Protein AF-A0A971QYH1-F1 (afdb_monomer_lite)

Radius of gyration: 20.47 Å; chains: 1; bounding box: 47×55×57 Å

Foldseek 3Di:
DAAEEEPLCLVLQLLCVQLLHQYHYHDDDLDVVSLVVCVVVVHEYEYCDPVNVVDDGPHHYDHQPDPDSLSSNLCVCVVVVPDRDPVSGPQADSPPSAGWAWDALVRCCVQDDPVCSVPFGTWTADPPPRHIDTCDPLVVVSVVSVCVSVVVPDPDDPDDDDDDDDYDDDDDDDDDDDPDSPPPVDPPPPDDDDDD

pLDDT: mean 79.45, std 25.72, range [22.06, 97.94]

Secondary structure (DSSP, 8-state):
-EEEE-GGGHHHHHHHHHTT-EEEE--S-SSHHHHHHHHHTTPEEEE--HHHHTS--SS-EEE---SSHHHHHHHHHHHTT----GGGTT-B-TTT--BPEEE-HHHHGGGS-HHHHHH---EEE-TTT--EE---HHHHHHHHHHHHHHT-SSSS----------------------S-TTGGG-----------

Structure (mmCIF, N/CA/C/O backbone):
data_AF-A0A971QYH1-F1
#
_entry.id   AF-A0A971QYH1-F1
#
loop_
_atom_site.group_PDB
_atom_site.id
_atom_site.type_symbol
_atom_site.label_atom_id
_atom_site.label_alt_id
_atom_site.label_comp_id
_atom_site.label_asym_id
_atom_site.label_entity_id
_atom_site.label_seq_id
_atom_site.pdbx_PDB_ins_code
_atom_site.Cartn_x
_atom_site.Cartn_y
_atom_site.Cartn_z
_atom_site.occupancy
_atom_site.B_iso_or_equiv
_atom_site.auth_seq_id
_atom_site.auth_comp_id
_atom_site.auth_asym_id
_atom_site.auth_atom_id
_atom_site.pdbx_PDB_model_num
ATOM 1 N N . MET A 1 1 ? -0.971 9.927 -8.561 1.00 86.50 1 MET A N 1
ATOM 2 C CA . MET A 1 1 ? -0.213 9.049 -9.483 1.00 86.50 1 MET A CA 1
ATOM 3 C C . MET A 1 1 ? -0.609 7.598 -9.252 1.00 86.50 1 MET A C 1
ATOM 5 O O . MET A 1 1 ? -1.021 7.291 -8.136 1.00 86.50 1 MET A O 1
ATOM 9 N N . LYS A 1 2 ? -0.524 6.737 -10.277 1.00 95.56 2 LYS A N 1
ATOM 10 C CA . LYS A 1 2 ? -0.920 5.324 -10.195 1.00 95.56 2 LYS A CA 1
ATOM 11 C C . LYS A 1 2 ? 0.265 4.395 -10.447 1.00 95.56 2 LYS A C 1
ATOM 13 O O . LYS A 1 2 ? 1.092 4.663 -11.315 1.00 95.56 2 LYS A O 1
ATOM 18 N N . PHE A 1 3 ? 0.299 3.279 -9.733 1.00 97.94 3 PHE A N 1
ATOM 19 C CA . PHE A 1 3 ? 1.365 2.285 -9.793 1.00 97.94 3 PHE A CA 1
ATOM 20 C C . PHE A 1 3 ? 0.811 0.898 -10.113 1.00 97.94 3 PHE A C 1
ATOM 22 O O . PHE A 1 3 ? -0.321 0.570 -9.739 1.00 97.94 3 PHE A O 1
ATOM 29 N N . LEU A 1 4 ? 1.625 0.074 -10.767 1.00 97.81 4 LEU A N 1
ATOM 30 C CA . LEU A 1 4 ? 1.417 -1.364 -10.899 1.00 97.81 4 LEU A CA 1
ATOM 31 C C . LEU A 1 4 ? 2.686 -2.073 -10.421 1.00 97.81 4 LEU A C 1
ATOM 33 O O . LEU A 1 4 ? 3.705 -2.049 -11.100 1.00 97.81 4 LEU A O 1
ATOM 37 N N . ALA A 1 5 ? 2.637 -2.676 -9.236 1.00 97.62 5 ALA A N 1
ATOM 38 C CA . ALA A 1 5 ? 3.777 -3.374 -8.648 1.00 97.62 5 ALA A CA 1
ATOM 39 C C . ALA A 1 5 ? 3.717 -4.871 -8.952 1.00 97.62 5 ALA A C 1
ATOM 41 O O . ALA A 1 5 ? 2.663 -5.489 -8.786 1.00 97.62 5 ALA A O 1
ATOM 42 N N . ASP A 1 6 ? 4.837 -5.463 -9.360 1.00 95.75 6 ASP A N 1
ATOM 43 C CA . ASP A 1 6 ? 4.929 -6.911 -9.534 1.00 95.75 6 ASP A CA 1
ATOM 44 C C . ASP A 1 6 ? 5.071 -7.669 -8.199 1.00 95.75 6 ASP A C 1
ATOM 46 O O . ASP A 1 6 ? 5.162 -7.091 -7.109 1.00 95.75 6 ASP A O 1
ATOM 50 N N . ARG A 1 7 ? 5.132 -9.002 -8.287 1.00 94.62 7 ARG A N 1
ATOM 51 C CA . ARG A 1 7 ? 5.242 -9.895 -7.126 1.00 94.62 7 ARG A CA 1
ATOM 52 C C . ARG A 1 7 ? 6.472 -9.627 -6.243 1.00 94.62 7 ARG A C 1
ATOM 54 O O . ARG A 1 7 ? 6.418 -9.905 -5.046 1.00 94.62 7 ARG A O 1
ATOM 61 N N . SER A 1 8 ? 7.559 -9.084 -6.796 1.00 93.50 8 SER A N 1
ATOM 62 C CA . SER A 1 8 ? 8.782 -8.788 -6.035 1.00 93.50 8 SER A CA 1
ATOM 63 C C . SER A 1 8 ? 8.610 -7.614 -5.061 1.00 93.50 8 SER A C 1
ATOM 65 O O . SER A 1 8 ? 9.384 -7.473 -4.116 1.00 93.50 8 SER A O 1
ATOM 67 N N . LEU A 1 9 ? 7.554 -6.812 -5.239 1.00 96.19 9 LEU A N 1
ATOM 68 C CA . LEU A 1 9 ? 7.308 -5.566 -4.514 1.00 96.19 9 LEU A CA 1
ATOM 69 C C . LEU A 1 9 ? 6.010 -5.587 -3.690 1.00 96.19 9 LEU A C 1
ATOM 71 O O . LEU A 1 9 ? 5.444 -4.543 -3.376 1.00 96.19 9 LEU A O 1
ATOM 75 N N . GLY A 1 10 ? 5.540 -6.764 -3.264 1.00 94.56 10 GLY A N 1
ATOM 76 C CA . GLY A 1 10 ? 4.277 -6.886 -2.516 1.00 94.56 10 GLY A CA 1
ATOM 77 C C . GLY A 1 10 ? 4.246 -6.168 -1.156 1.00 94.56 10 GLY A C 1
ATOM 78 O O . GLY A 1 10 ? 3.180 -5.770 -0.681 1.00 94.56 10 GLY A O 1
ATOM 79 N N . ARG A 1 11 ? 5.402 -5.970 -0.506 1.00 95.50 11 ARG A N 1
ATOM 80 C CA . ARG A 1 11 ? 5.482 -5.129 0.705 1.00 95.50 11 ARG A CA 1
ATOM 81 C C . ARG A 1 11 ? 5.388 -3.650 0.342 1.00 95.50 11 ARG A C 1
ATOM 83 O O . ARG A 1 11 ? 4.602 -2.936 0.960 1.00 95.50 11 ARG A O 1
ATOM 90 N N . LEU A 1 12 ? 6.134 -3.217 -0.672 1.00 97.19 12 LEU A N 1
ATOM 91 C CA . LEU A 1 12 ? 6.100 -1.847 -1.176 1.00 97.19 12 LEU A CA 1
ATOM 92 C C . LEU A 1 12 ? 4.690 -1.450 -1.625 1.00 97.19 12 LEU A C 1
ATOM 94 O O . LEU A 1 12 ? 4.219 -0.380 -1.255 1.00 97.19 12 LEU A O 1
ATOM 98 N N . SER A 1 13 ? 3.970 -2.330 -2.328 1.00 97.12 13 SER A N 1
ATOM 99 C CA . SER A 1 13 ? 2.614 -2.035 -2.796 1.00 97.12 13 SER A CA 1
ATOM 100 C C . SER A 1 13 ? 1.659 -1.699 -1.651 1.00 97.12 13 SER A C 1
ATOM 102 O O . SER A 1 13 ? 0.818 -0.815 -1.783 1.00 97.12 13 SER A O 1
ATOM 104 N N . ARG A 1 14 ? 1.795 -2.371 -0.499 1.00 96.50 14 ARG A N 1
ATOM 105 C CA . ARG A 1 14 ? 1.009 -2.045 0.699 1.00 96.50 14 ARG A CA 1
ATOM 106 C C . ARG A 1 14 ? 1.397 -0.693 1.285 1.00 96.50 14 ARG A C 1
ATOM 108 O O . ARG A 1 14 ? 0.509 0.055 1.672 1.00 96.50 14 ARG A O 1
ATOM 115 N N . TRP A 1 15 ? 2.683 -0.360 1.328 1.00 97.31 15 TRP A N 1
ATOM 116 C CA . TRP A 1 15 ? 3.134 0.936 1.835 1.00 97.31 15 TRP A CA 1
ATOM 117 C C . TRP A 1 15 ? 2.721 2.107 0.949 1.00 97.31 15 TRP A C 1
ATOM 119 O O . TRP A 1 15 ? 2.277 3.126 1.466 1.00 97.31 15 TRP A O 1
ATOM 129 N N . LEU A 1 16 ? 2.764 1.947 -0.373 1.00 97.19 16 LEU A N 1
ATOM 130 C CA . LEU A 1 16 ? 2.247 2.962 -1.290 1.00 97.19 16 LEU A CA 1
ATOM 131 C C . LEU A 1 16 ? 0.733 3.173 -1.096 1.00 97.19 16 LEU A C 1
ATOM 133 O O . LEU A 1 16 ? 0.274 4.311 -1.085 1.00 97.19 16 LEU A O 1
ATOM 137 N N . ARG A 1 17 ? -0.040 2.111 -0.817 1.00 97.44 17 ARG A N 1
ATOM 138 C CA . ARG A 1 17 ? -1.464 2.234 -0.433 1.00 97.44 17 ARG A CA 1
ATOM 139 C C . ARG A 1 17 ? -1.654 2.924 0.920 1.00 97.44 17 ARG A C 1
ATOM 141 O O . ARG A 1 17 ? -2.589 3.704 1.070 1.00 97.44 17 ARG A O 1
ATOM 148 N N . ILE A 1 18 ? -0.775 2.673 1.897 1.00 96.31 18 ILE A N 1
ATOM 149 C CA . ILE A 1 18 ? -0.775 3.400 3.180 1.00 96.31 18 ILE A CA 1
ATOM 150 C C . ILE A 1 18 ? -0.583 4.901 2.938 1.00 96.31 18 ILE A C 1
ATOM 152 O O . ILE A 1 18 ? -1.280 5.692 3.562 1.00 96.31 18 ILE A O 1
ATOM 156 N N . LEU A 1 19 ? 0.297 5.279 2.008 1.00 95.81 19 LEU A N 1
ATOM 157 C CA . LEU A 1 19 ? 0.527 6.665 1.587 1.00 95.81 19 LEU A CA 1
ATOM 158 C C . LEU A 1 19 ? -0.629 7.270 0.765 1.00 95.81 19 LEU A C 1
ATOM 160 O O . LEU A 1 19 ? -0.525 8.413 0.333 1.00 95.81 19 LEU A O 1
ATOM 164 N N . GLY A 1 20 ? -1.704 6.518 0.507 1.00 95.31 20 GLY A N 1
ATOM 165 C CA . GLY A 1 20 ? -2.833 6.981 -0.302 1.00 95.31 20 GLY A CA 1
ATOM 166 C C . GLY A 1 20 ? -2.590 6.925 -1.813 1.00 95.31 20 GLY A C 1
ATOM 167 O O . GLY A 1 20 ? -3.346 7.516 -2.579 1.00 95.31 20 GLY A O 1
ATOM 168 N N . CYS A 1 21 ? -1.559 6.214 -2.278 1.00 96.00 21 CYS A N 1
ATOM 169 C CA . CYS A 1 21 ? -1.304 6.044 -3.707 1.00 96.00 21 CYS A CA 1
ATOM 170 C C . CYS A 1 21 ? -2.081 4.852 -4.282 1.00 96.00 21 CYS A C 1
ATOM 172 O O . CYS A 1 21 ? -1.975 3.731 -3.775 1.00 96.00 21 CYS A O 1
ATOM 174 N N . ASP A 1 22 ? -2.771 5.062 -5.407 1.00 96.75 22 ASP A N 1
ATOM 175 C CA . ASP A 1 22 ? -3.390 3.991 -6.198 1.00 96.75 22 ASP A CA 1
ATOM 176 C C . ASP A 1 22 ? -2.296 3.039 -6.708 1.00 96.75 22 ASP A C 1
ATOM 178 O O . ASP A 1 22 ? -1.565 3.343 -7.649 1.00 96.75 22 ASP A O 1
ATOM 182 N N . THR A 1 23 ? -2.174 1.876 -6.073 1.00 97.88 23 THR A N 1
ATOM 183 C CA . THR A 1 23 ? -1.123 0.895 -6.346 1.00 97.88 23 THR A CA 1
ATOM 184 C C . THR A 1 23 ? -1.722 -0.482 -6.558 1.00 97.88 23 THR A C 1
ATOM 186 O O . THR A 1 23 ? -1.971 -1.233 -5.609 1.00 97.88 23 THR A O 1
ATOM 189 N N . ALA A 1 24 ? -1.929 -0.855 -7.814 1.00 97.38 24 ALA A N 1
ATOM 190 C CA . ALA A 1 24 ? -2.331 -2.203 -8.179 1.00 97.38 24 ALA A CA 1
ATOM 191 C C . ALA A 1 24 ? -1.172 -3.192 -7.943 1.00 97.38 24 ALA A C 1
ATOM 193 O O . ALA A 1 24 ? 0.002 -2.831 -8.022 1.00 97.38 24 ALA A O 1
ATOM 194 N N . TYR A 1 25 ? -1.507 -4.441 -7.613 1.00 96.94 25 TYR A N 1
ATOM 195 C CA . TYR A 1 25 ? -0.527 -5.497 -7.349 1.00 96.94 25 TYR A CA 1
ATOM 196 C C . TYR A 1 25 ? -0.723 -6.646 -8.336 1.00 96.94 25 TYR A C 1
ATOM 198 O O . TYR A 1 25 ? -1.744 -7.337 -8.303 1.00 96.94 25 TYR A O 1
ATOM 206 N N . TRP A 1 26 ? 0.257 -6.838 -9.212 1.00 95.62 26 TRP A N 1
ATOM 207 C CA . TRP A 1 26 ? 0.240 -7.840 -10.263 1.00 95.62 26 TRP A CA 1
ATOM 208 C C . TRP A 1 26 ? 0.713 -9.187 -9.722 1.00 95.62 26 TRP A C 1
ATOM 210 O O . TRP A 1 26 ? 1.886 -9.392 -9.406 1.00 95.62 26 TRP A O 1
ATOM 220 N N . ARG A 1 27 ? -0.231 -10.124 -9.594 1.00 92.38 27 ARG A N 1
ATOM 221 C CA . ARG A 1 27 ? 0.049 -11.454 -9.035 1.00 92.38 27 ARG A CA 1
ATOM 222 C C . ARG A 1 27 ? 0.695 -12.398 -10.040 1.00 92.38 27 ARG A C 1
ATOM 224 O O . ARG A 1 27 ? 1.365 -13.329 -9.599 1.00 92.38 27 ARG A O 1
ATOM 231 N N . ALA A 1 28 ? 0.489 -12.196 -11.340 1.00 90.88 28 ALA A N 1
ATOM 232 C CA . ALA A 1 28 ? 1.074 -13.028 -12.388 1.00 90.88 28 ALA A CA 1
ATOM 233 C C . ALA A 1 28 ? 2.563 -12.693 -12.615 1.00 90.88 28 ALA A C 1
ATOM 235 O O . ALA A 1 28 ? 3.171 -11.935 -11.854 1.00 90.88 28 ALA A O 1
ATOM 236 N N . GLY A 1 29 ? 3.183 -13.312 -13.620 1.00 86.62 29 GLY A N 1
ATOM 237 C CA . GLY A 1 29 ? 4.572 -13.031 -13.975 1.00 86.62 29 GLY A CA 1
ATOM 238 C C . GLY A 1 29 ? 4.763 -11.578 -14.419 1.00 86.62 29 GLY A C 1
ATOM 239 O O . GLY A 1 29 ? 3.894 -11.004 -15.070 1.00 86.62 29 GLY A O 1
ATOM 240 N N . ALA A 1 30 ? 5.905 -10.985 -14.065 1.00 87.56 30 ALA A N 1
ATOM 241 C CA . ALA A 1 30 ? 6.333 -9.692 -14.597 1.00 87.56 30 ALA A CA 1
ATOM 242 C C . ALA A 1 30 ? 6.873 -9.889 -16.022 1.00 87.56 30 ALA A C 1
ATOM 244 O O . ALA A 1 30 ? 8.074 -10.046 -16.246 1.00 87.56 30 ALA A O 1
ATOM 245 N N . ASP A 1 31 ? 5.959 -9.994 -16.975 1.00 89.38 31 ASP A N 1
ATOM 246 C CA . ASP A 1 31 ? 6.216 -10.253 -18.388 1.00 89.38 31 ASP A CA 1
ATOM 247 C C . ASP A 1 31 ? 5.722 -9.082 -19.260 1.00 89.38 31 ASP A C 1
ATOM 249 O O . ASP A 1 31 ? 5.512 -7.965 -18.782 1.00 89.38 31 ASP A O 1
ATOM 253 N N . ARG A 1 32 ? 5.537 -9.310 -20.566 1.00 90.75 32 ARG 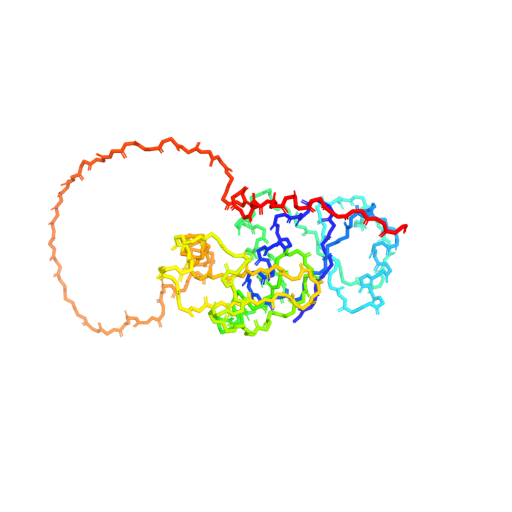A N 1
ATOM 254 C CA . ARG A 1 32 ? 4.967 -8.287 -21.455 1.00 90.75 32 ARG A CA 1
ATOM 255 C C . ARG A 1 32 ? 3.512 -7.947 -21.110 1.00 90.75 32 ARG A C 1
ATOM 257 O O . ARG A 1 32 ? 3.085 -6.839 -21.411 1.00 90.75 32 ARG A O 1
ATOM 264 N N . ALA A 1 33 ? 2.744 -8.861 -20.513 1.00 92.94 33 ALA A N 1
ATOM 265 C CA . ALA A 1 33 ? 1.368 -8.581 -20.112 1.00 92.94 33 ALA A CA 1
ATOM 266 C C . ALA A 1 33 ? 1.324 -7.616 -18.922 1.00 92.94 33 ALA A C 1
ATOM 268 O O . ALA A 1 33 ? 0.511 -6.697 -18.938 1.00 92.94 33 ALA A O 1
ATOM 269 N N . PHE A 1 34 ? 2.241 -7.760 -17.960 1.00 95.25 34 PHE A N 1
ATOM 270 C CA . PHE A 1 34 ? 2.428 -6.790 -16.874 1.00 95.25 34 PHE A CA 1
ATOM 271 C C . PHE A 1 34 ? 2.703 -5.375 -17.405 1.00 95.25 34 PHE A C 1
ATOM 273 O O . PHE A 1 34 ? 2.019 -4.428 -17.022 1.00 95.25 34 PHE A O 1
ATOM 280 N N . LEU A 1 35 ? 3.661 -5.243 -18.327 1.00 95.00 35 LEU A N 1
ATOM 281 C CA . LEU A 1 35 ? 4.022 -3.958 -18.931 1.00 95.00 35 LEU A CA 1
ATOM 282 C C . LEU A 1 35 ? 2.849 -3.345 -19.712 1.00 95.00 35 LEU A C 1
ATOM 284 O O . LEU A 1 35 ? 2.439 -2.221 -19.439 1.00 95.00 35 LEU A O 1
ATOM 288 N N . ARG A 1 36 ? 2.209 -4.119 -20.600 1.00 93.81 36 ARG A N 1
ATOM 289 C CA . ARG A 1 36 ? 1.019 -3.659 -21.339 1.00 93.81 36 ARG A CA 1
ATOM 290 C C . ARG A 1 36 ? -0.132 -3.247 -20.424 1.00 93.81 36 ARG A C 1
ATOM 292 O O . ARG A 1 36 ? -0.841 -2.296 -20.733 1.00 93.81 36 ARG A O 1
ATOM 299 N N . ALA A 1 37 ? -0.345 -3.960 -19.319 1.00 94.94 37 ALA A N 1
ATOM 300 C CA . ALA A 1 37 ? -1.371 -3.593 -18.349 1.00 94.94 37 ALA A CA 1
ATOM 301 C C . ALA A 1 37 ? -1.053 -2.244 -17.690 1.00 94.94 37 ALA A C 1
ATOM 303 O O . ALA A 1 37 ? -1.949 -1.412 -17.566 1.00 94.94 37 ALA A O 1
ATOM 304 N N . ALA A 1 38 ? 0.213 -2.011 -17.322 1.00 95.69 38 ALA A N 1
ATOM 305 C CA . ALA A 1 38 ? 0.648 -0.738 -16.761 1.00 95.69 38 ALA A CA 1
ATOM 306 C C . ALA A 1 38 ? 0.416 0.417 -17.743 1.00 95.69 38 ALA A C 1
ATOM 308 O O . ALA A 1 38 ? -0.231 1.396 -17.383 1.00 95.69 38 ALA A O 1
ATOM 309 N N . GLU A 1 39 ? 0.854 0.268 -18.992 1.00 95.19 39 GLU A N 1
ATOM 310 C CA . GLU A 1 39 ? 0.653 1.265 -20.048 1.00 95.19 39 GLU A CA 1
ATOM 311 C C . GLU A 1 39 ? -0.828 1.563 -20.291 1.00 95.19 39 GLU A C 1
ATOM 313 O O . GLU A 1 39 ? -1.249 2.714 -20.197 1.00 95.19 39 GLU A O 1
ATOM 318 N N . ARG A 1 40 ? -1.637 0.525 -20.538 1.00 95.31 40 ARG A N 1
ATOM 319 C CA . ARG A 1 40 ? -3.072 0.667 -20.828 1.00 95.31 40 ARG A CA 1
ATOM 320 C C . ARG A 1 40 ? -3.825 1.388 -19.710 1.00 95.31 40 ARG A C 1
ATOM 322 O O . ARG A 1 40 ? -4.805 2.076 -19.969 1.00 95.31 40 ARG A O 1
ATOM 329 N N . GLU A 1 41 ? -3.396 1.209 -18.464 1.00 95.19 41 GLU A N 1
ATOM 330 C CA . GLU A 1 41 ? -4.023 1.824 -17.290 1.00 95.19 41 GLU A CA 1
ATOM 331 C C . GLU A 1 41 ? -3.363 3.149 -16.869 1.00 95.19 41 GLU A C 1
ATOM 333 O O . GLU A 1 41 ? -3.769 3.739 -15.861 1.00 95.19 41 GLU A O 1
ATOM 338 N N . GLY A 1 42 ? -2.349 3.619 -17.607 1.00 95.38 42 GLY A N 1
ATOM 339 C CA . GLY A 1 42 ? -1.594 4.831 -17.283 1.00 95.38 42 GLY A CA 1
ATOM 340 C C . GLY A 1 42 ? -0.864 4.738 -15.939 1.00 95.38 42 GLY A C 1
ATOM 341 O O . GLY A 1 42 ? -0.833 5.702 -15.170 1.00 95.38 42 GLY A O 1
ATOM 342 N N . ARG A 1 43 ? -0.343 3.554 -15.603 1.00 97.31 43 ARG A N 1
ATOM 343 C CA . ARG A 1 43 ? 0.358 3.254 -14.349 1.00 97.31 43 ARG A CA 1
ATOM 344 C C . ARG A 1 43 ? 1.863 3.183 -14.581 1.00 97.31 43 ARG A C 1
ATOM 346 O O . ARG A 1 43 ? 2.317 2.654 -15.589 1.00 97.31 43 ARG A O 1
ATOM 353 N N . VAL A 1 44 ? 2.638 3.613 -13.589 1.00 97.19 44 VAL A N 1
ATOM 354 C CA . VAL A 1 44 ? 4.077 3.328 -13.548 1.00 97.19 44 VAL A CA 1
ATOM 355 C C . VAL A 1 44 ? 4.280 1.878 -13.108 1.00 97.19 44 VAL A C 1
ATOM 357 O O . VAL A 1 44 ? 3.819 1.479 -12.032 1.00 97.19 44 VAL A O 1
ATOM 360 N N . ALA A 1 45 ? 4.957 1.084 -13.935 1.00 97.25 45 ALA A N 1
ATOM 361 C CA . ALA A 1 45 ? 5.298 -0.298 -13.627 1.00 97.25 45 ALA A CA 1
ATOM 362 C C . ALA A 1 45 ? 6.477 -0.340 -12.645 1.00 97.25 45 ALA A 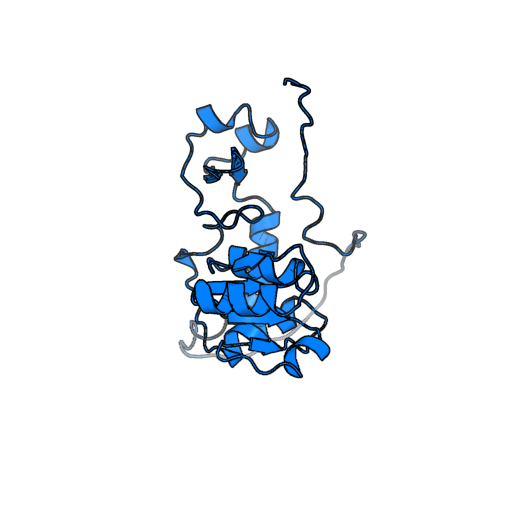C 1
ATOM 364 O O . ALA A 1 45 ? 7.559 0.147 -12.957 1.00 97.25 45 ALA A O 1
ATOM 365 N N . LEU A 1 46 ? 6.282 -0.932 -11.467 1.00 97.69 46 LEU A N 1
ATOM 366 C CA . LEU A 1 46 ? 7.329 -1.106 -10.459 1.00 97.69 46 LEU A CA 1
ATOM 367 C C . LEU A 1 46 ? 7.794 -2.562 -10.446 1.00 97.69 46 LEU A C 1
ATOM 369 O O . LEU A 1 46 ? 6.979 -3.478 -10.288 1.00 97.69 46 LEU A O 1
ATOM 373 N N . THR A 1 47 ? 9.101 -2.787 -10.560 1.00 95.94 47 THR A N 1
ATOM 374 C CA . THR A 1 47 ? 9.683 -4.135 -10.509 1.00 95.94 47 THR A CA 1
ATOM 375 C C . THR A 1 47 ? 11.116 -4.118 -9.985 1.00 95.94 47 THR A C 1
ATOM 377 O O . THR A 1 47 ? 11.831 -3.135 -10.144 1.00 95.94 47 THR A O 1
ATOM 380 N N . ARG A 1 48 ? 11.562 -5.226 -9.386 1.00 94.62 48 ARG A N 1
ATOM 381 C CA . ARG A 1 48 ? 12.982 -5.479 -9.069 1.00 94.62 48 ARG A CA 1
ATOM 382 C C . ARG A 1 48 ? 13.639 -6.467 -10.023 1.00 94.62 48 ARG A C 1
ATOM 384 O O . ARG A 1 48 ? 14.731 -6.973 -9.772 1.00 94.62 48 ARG A O 1
ATOM 391 N N . ARG A 1 49 ? 12.959 -6.808 -11.113 1.00 92.62 49 ARG A N 1
ATOM 392 C CA . ARG A 1 49 ? 13.413 -7.816 -12.062 1.00 92.62 49 ARG A CA 1
ATOM 393 C C . ARG A 1 49 ? 14.127 -7.173 -13.241 1.00 92.62 49 ARG A C 1
ATOM 395 O O . ARG A 1 49 ? 13.508 -6.506 -14.066 1.00 92.62 49 ARG A O 1
ATOM 402 N N . LYS A 1 50 ? 15.431 -7.431 -13.356 1.00 89.62 50 LYS A N 1
ATOM 403 C CA . LYS A 1 50 ? 16.263 -6.905 -14.451 1.00 89.62 50 LYS A CA 1
ATOM 404 C C . LYS A 1 50 ? 15.799 -7.387 -15.828 1.00 89.62 50 LYS A C 1
ATOM 406 O O . LYS A 1 50 ? 15.885 -6.636 -16.792 1.00 89.62 50 LYS A O 1
ATOM 411 N N . ASP A 1 51 ? 15.242 -8.597 -15.923 1.00 89.44 51 ASP A N 1
ATOM 412 C CA . ASP A 1 51 ? 14.739 -9.141 -17.191 1.00 89.44 51 ASP A CA 1
ATOM 413 C C . ASP A 1 51 ? 13.531 -8.370 -17.749 1.00 89.44 51 ASP A C 1
ATOM 415 O O . ASP A 1 51 ? 13.245 -8.456 -18.941 1.00 89.44 51 ASP A O 1
ATOM 419 N N . VAL A 1 52 ? 12.830 -7.600 -16.909 1.00 87.69 52 VAL A N 1
ATOM 420 C CA . VAL A 1 52 ? 11.742 -6.716 -17.346 1.00 87.69 52 VAL A CA 1
ATOM 421 C C . VAL A 1 52 ? 12.292 -5.476 -18.051 1.00 87.69 52 VAL A C 1
ATOM 423 O O . VAL A 1 52 ? 11.705 -5.053 -19.041 1.00 87.69 52 VAL A O 1
ATOM 426 N N . LEU A 1 53 ? 13.431 -4.941 -17.598 1.00 84.94 53 LEU A N 1
ATOM 427 C CA . LEU A 1 53 ? 14.055 -3.738 -18.169 1.00 84.94 53 LEU A CA 1
ATOM 428 C C . LEU A 1 53 ? 14.639 -3.966 -19.560 1.00 84.94 53 LEU A C 1
ATOM 430 O O . LEU A 1 53 ? 14.678 -3.052 -20.372 1.00 84.94 53 LEU A O 1
ATOM 434 N N . ALA A 1 54 ? 15.072 -5.194 -19.849 1.00 84.12 54 ALA A N 1
ATOM 435 C CA . ALA A 1 54 ? 15.601 -5.555 -21.161 1.00 84.12 54 ALA A CA 1
ATOM 436 C C . ALA A 1 54 ? 14.523 -5.568 -22.265 1.00 84.12 54 ALA A C 1
ATOM 438 O O . ALA A 1 54 ? 14.835 -5.755 -23.441 1.00 84.12 54 ALA A O 1
ATOM 439 N N . ARG A 1 55 ? 13.240 -5.418 -21.911 1.00 85.56 55 ARG A N 1
ATOM 440 C CA . ARG A 1 55 ? 12.125 -5.456 -22.860 1.00 85.56 55 ARG A CA 1
ATOM 441 C C . ARG A 1 55 ? 11.783 -4.039 -23.302 1.00 85.56 55 ARG A C 1
ATOM 443 O O . ARG A 1 55 ? 11.460 -3.196 -22.474 1.00 85.56 55 ARG A O 1
ATOM 450 N N . GLN A 1 56 ? 11.773 -3.806 -24.612 1.00 79.56 56 GLN A N 1
ATOM 451 C CA . GLN A 1 56 ? 11.258 -2.557 -25.166 1.00 79.56 56 GLN A CA 1
ATOM 452 C C . GLN A 1 56 ? 9.774 -2.399 -24.823 1.00 79.56 56 GLN A C 1
ATOM 454 O O . GLN A 1 56 ? 8.971 -3.309 -25.058 1.00 79.56 56 GLN A O 1
ATOM 459 N N . HIS A 1 57 ? 9.423 -1.248 -24.259 1.00 83.88 57 HIS A N 1
ATOM 460 C CA . HIS A 1 57 ? 8.060 -0.914 -23.883 1.00 83.88 57 HIS A CA 1
ATOM 461 C C . HIS A 1 57 ? 7.878 0.612 -23.853 1.00 83.88 57 HIS A C 1
ATOM 463 O O . HIS A 1 57 ? 8.743 1.296 -23.313 1.00 83.88 57 HIS A O 1
ATOM 469 N N . PRO A 1 58 ? 6.781 1.149 -24.413 1.00 82.12 58 PRO A N 1
ATOM 470 C CA . PRO A 1 58 ? 6.492 2.590 -24.399 1.00 82.12 58 PRO A CA 1
ATOM 471 C C . PRO A 1 58 ? 6.070 3.154 -23.029 1.00 82.12 58 PRO A C 1
ATOM 473 O O . PRO A 1 58 ? 6.113 4.367 -22.836 1.00 82.12 58 PRO A O 1
ATOM 476 N N . GLY A 1 59 ? 5.643 2.313 -22.080 1.00 88.88 59 GLY A N 1
ATOM 477 C CA . GLY A 1 59 ? 5.218 2.754 -20.749 1.00 88.88 59 GLY A CA 1
ATOM 478 C C . GLY A 1 59 ? 6.373 3.088 -19.797 1.00 88.88 59 GLY A C 1
ATOM 479 O O . GLY A 1 59 ? 7.526 2.716 -20.013 1.00 88.88 59 GLY A O 1
ATOM 480 N N . VAL A 1 60 ? 6.049 3.755 -18.686 1.00 92.94 60 VAL A N 1
ATOM 481 C CA . VAL A 1 60 ? 7.033 4.105 -17.650 1.00 92.94 60 VAL A CA 1
ATOM 482 C C . VAL A 1 60 ? 7.289 2.902 -16.747 1.00 92.94 60 VAL A C 1
ATOM 484 O O . VAL A 1 60 ? 6.382 2.420 -16.062 1.00 92.94 60 VAL A O 1
ATOM 487 N N . VAL A 1 61 ? 8.540 2.453 -16.704 1.00 95.19 61 VAL A N 1
ATOM 488 C CA . VAL A 1 61 ? 8.999 1.377 -15.821 1.00 95.19 61 VAL A CA 1
ATOM 489 C C . VAL A 1 61 ? 10.030 1.938 -14.854 1.00 95.19 61 VAL A C 1
ATOM 491 O O . VAL A 1 61 ? 11.015 2.537 -15.275 1.00 95.19 61 VAL A O 1
ATOM 494 N N . LEU A 1 62 ? 9.819 1.717 -13.560 1.00 95.88 62 LEU A N 1
ATOM 495 C CA . LEU A 1 62 ? 10.803 1.997 -12.525 1.00 95.88 62 LEU A CA 1
ATOM 496 C C . LEU A 1 62 ? 11.344 0.678 -11.973 1.00 95.88 62 LEU A C 1
ATOM 498 O O . LEU A 1 62 ? 10.613 -0.119 -11.372 1.00 95.88 62 LEU A O 1
ATOM 502 N N . PHE A 1 63 ? 12.644 0.476 -12.173 1.00 96.38 63 PHE A N 1
ATOM 503 C CA . PHE A 1 63 ? 13.395 -0.528 -11.438 1.00 96.38 63 PHE A CA 1
ATOM 504 C C . PHE A 1 63 ? 13.605 -0.048 -10.008 1.00 96.38 63 PHE A C 1
ATOM 506 O O . PHE A 1 63 ? 14.052 1.076 -9.813 1.00 96.38 63 PHE A O 1
ATOM 513 N N . VAL A 1 64 ? 13.284 -0.892 -9.033 1.00 96.94 64 VAL A N 1
ATOM 514 C CA . VAL A 1 64 ? 13.538 -0.601 -7.622 1.00 96.94 64 VAL A CA 1
ATOM 515 C C . VAL A 1 64 ? 14.766 -1.390 -7.174 1.00 96.94 64 VAL A C 1
ATOM 517 O O . VAL A 1 64 ? 14.723 -2.618 -7.049 1.00 96.94 64 VAL A O 1
ATOM 520 N N . GLU A 1 65 ? 15.872 -0.697 -6.942 1.00 95.31 65 GLU A N 1
ATOM 521 C CA . GLU A 1 65 ? 17.155 -1.314 -6.605 1.00 95.31 65 GLU A CA 1
ATOM 522 C C . GLU A 1 65 ? 17.125 -1.912 -5.193 1.00 95.31 65 GLU A C 1
ATOM 524 O O . GLU A 1 65 ? 17.509 -3.068 -4.976 1.00 95.31 65 GLU A O 1
ATOM 529 N N . SER A 1 66 ? 16.583 -1.152 -4.242 1.00 95.25 66 SER A N 1
ATOM 530 C CA . SER A 1 66 ? 16.657 -1.447 -2.811 1.00 95.25 66 SER A CA 1
ATOM 531 C C . SER A 1 66 ? 15.948 -2.750 -2.404 1.00 95.25 66 SER A C 1
ATOM 533 O O . SER A 1 66 ? 14.840 -3.047 -2.854 1.00 95.25 66 SER A O 1
ATOM 535 N N . ASP A 1 67 ? 16.524 -3.513 -1.467 1.00 92.88 67 ASP A N 1
ATOM 536 C CA . ASP A 1 67 ? 15.878 -4.685 -0.836 1.00 92.88 67 ASP A CA 1
ATOM 537 C C . ASP A 1 67 ? 14.986 -4.317 0.358 1.00 92.88 67 ASP A C 1
ATOM 539 O O . ASP A 1 67 ? 13.996 -4.992 0.662 1.00 92.88 67 ASP A O 1
ATOM 543 N N . ARG A 1 68 ? 15.340 -3.244 1.069 1.00 94.12 68 ARG A N 1
ATOM 544 C CA . ARG A 1 68 ? 14.640 -2.803 2.277 1.00 94.12 68 ARG A CA 1
ATOM 545 C C . ARG A 1 68 ? 13.442 -1.949 1.899 1.00 94.12 68 ARG A C 1
ATOM 547 O O . ARG A 1 68 ? 13.582 -0.946 1.215 1.00 94.12 68 ARG A O 1
ATOM 554 N N . VAL A 1 69 ? 12.263 -2.301 2.407 1.00 94.19 69 VAL A N 1
ATOM 555 C CA . VAL A 1 69 ? 11.014 -1.618 2.029 1.00 94.19 69 VAL A CA 1
ATOM 556 C C . VAL A 1 69 ? 11.008 -0.117 2.344 1.00 94.19 69 VAL A C 1
ATOM 558 O O . VAL A 1 69 ? 10.419 0.646 1.593 1.00 94.19 69 VAL A O 1
ATOM 561 N N . GLU A 1 70 ? 11.672 0.316 3.419 1.00 94.00 70 GLU A N 1
ATOM 562 C CA . GLU A 1 70 ? 11.788 1.742 3.764 1.00 94.00 70 GLU A CA 1
ATOM 563 C C . GLU A 1 70 ? 12.560 2.509 2.678 1.00 94.00 70 GLU A C 1
ATOM 565 O O . GLU A 1 70 ? 12.102 3.554 2.214 1.00 94.00 70 GLU A O 1
ATOM 570 N N . ASP A 1 71 ? 13.662 1.925 2.202 1.00 95.56 71 ASP A N 1
ATOM 571 C CA . ASP A 1 71 ? 14.492 2.485 1.136 1.00 95.56 71 ASP A CA 1
ATOM 572 C C . ASP A 1 71 ? 13.768 2.427 -0.217 1.00 95.56 71 ASP A C 1
ATOM 574 O O . ASP A 1 71 ? 13.778 3.409 -0.950 1.00 95.56 71 ASP A O 1
ATOM 578 N N . GLN A 1 72 ? 13.025 1.348 -0.498 1.00 96.62 72 GLN A N 1
ATOM 579 C CA . GLN A 1 72 ? 12.172 1.236 -1.692 1.00 96.62 72 GLN A CA 1
ATOM 580 C C . GLN A 1 72 ? 11.116 2.349 -1.758 1.00 96.62 72 GLN A C 1
ATOM 582 O O . GLN A 1 72 ? 10.860 2.903 -2.824 1.00 96.62 72 GLN A O 1
ATOM 587 N N . ILE A 1 73 ? 10.479 2.680 -0.628 1.00 96.25 73 ILE A N 1
ATOM 588 C CA . ILE A 1 73 ? 9.501 3.775 -0.570 1.00 96.25 73 ILE A CA 1
ATOM 589 C C . ILE A 1 73 ? 10.206 5.095 -0.886 1.00 96.25 73 ILE A C 1
ATOM 591 O O . ILE A 1 73 ? 9.748 5.833 -1.755 1.00 96.25 73 ILE A O 1
ATOM 595 N N . ALA A 1 74 ? 11.325 5.380 -0.213 1.00 95.12 74 ALA A N 1
ATOM 596 C CA . ALA A 1 74 ? 12.084 6.609 -0.432 1.00 95.12 74 ALA A CA 1
ATOM 597 C C . ALA A 1 74 ? 12.562 6.746 -1.887 1.00 95.12 74 ALA A C 1
ATOM 599 O O . ALA A 1 74 ? 12.492 7.833 -2.456 1.00 95.12 74 ALA A O 1
ATOM 600 N N . GLU A 1 75 ? 13.022 5.647 -2.481 1.00 96.25 75 GLU A N 1
ATOM 601 C CA . GLU A 1 75 ? 13.464 5.547 -3.870 1.00 96.25 75 GLU A CA 1
ATOM 602 C C . GLU A 1 75 ? 12.327 5.889 -4.839 1.00 96.25 75 GLU A C 1
ATOM 604 O O . GLU A 1 75 ? 12.462 6.816 -5.632 1.00 96.25 75 GLU A O 1
ATOM 609 N N . VAL A 1 76 ? 11.165 5.235 -4.717 1.00 96.62 76 VAL A N 1
ATOM 610 C CA . VAL A 1 76 ? 10.006 5.510 -5.586 1.00 96.62 76 VAL A CA 1
ATOM 611 C C . VAL A 1 76 ? 9.531 6.956 -5.461 1.00 96.62 76 VAL A C 1
ATOM 613 O O . VAL A 1 76 ? 9.285 7.612 -6.476 1.00 96.62 76 VAL A O 1
ATOM 616 N N . LEU A 1 77 ? 9.401 7.465 -4.232 1.00 94.94 77 LEU A N 1
ATOM 617 C CA . LEU A 1 77 ? 8.914 8.824 -4.001 1.00 94.94 77 LEU A CA 1
ATOM 618 C C . LEU A 1 77 ? 9.869 9.875 -4.570 1.00 94.94 77 LEU A C 1
ATOM 620 O O . LEU A 1 77 ? 9.418 10.835 -5.188 1.00 94.94 77 LEU A O 1
ATOM 624 N N . ARG A 1 78 ? 11.181 9.683 -4.401 1.00 94.25 78 ARG A N 1
ATOM 625 C CA . ARG A 1 78 ? 12.200 10.614 -4.894 1.00 94.25 78 ARG A CA 1
ATOM 626 C C . ARG A 1 78 ? 12.314 10.572 -6.413 1.00 94.25 78 ARG A C 1
ATOM 628 O O . ARG A 1 78 ? 12.255 11.621 -7.043 1.00 94.25 78 ARG A O 1
ATOM 635 N N . THR A 1 79 ? 12.438 9.379 -6.994 1.00 95.69 79 THR A N 1
ATOM 636 C CA . THR A 1 79 ? 12.652 9.207 -8.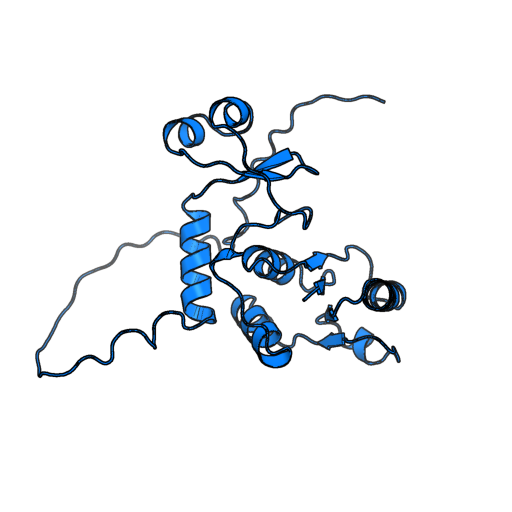438 1.00 95.69 79 THR A CA 1
ATOM 637 C C . THR A 1 79 ? 11.474 9.722 -9.253 1.00 95.69 79 THR A C 1
ATOM 639 O O . THR A 1 79 ? 11.666 10.319 -10.307 1.00 95.69 79 THR A O 1
ATOM 642 N N . LEU A 1 80 ? 10.251 9.538 -8.754 1.00 94.62 80 LEU A N 1
ATOM 643 C CA . LEU A 1 80 ? 9.041 9.983 -9.445 1.00 94.62 80 LEU A CA 1
ATOM 644 C C . LEU A 1 80 ? 8.485 11.303 -8.888 1.00 94.62 80 LEU A C 1
ATOM 646 O O . LEU A 1 80 ? 7.365 11.684 -9.224 1.00 94.62 80 LEU A O 1
ATOM 650 N N . ASN A 1 81 ? 9.252 11.981 -8.024 1.00 93.56 81 ASN A N 1
ATOM 651 C CA . ASN A 1 81 ? 8.911 13.252 -7.382 1.00 93.56 81 ASN A CA 1
ATOM 652 C C . ASN A 1 81 ? 7.495 13.279 -6.767 1.00 93.56 81 ASN A C 1
ATOM 654 O O . ASN A 1 81 ? 6.752 14.258 -6.873 1.00 93.56 81 ASN A O 1
ATOM 658 N N . VAL A 1 82 ? 7.099 12.176 -6.132 1.00 92.31 82 VAL A N 1
ATOM 659 C CA . VAL A 1 82 ? 5.805 12.047 -5.462 1.00 92.31 82 VAL A CA 1
ATOM 660 C C . VAL A 1 82 ? 5.893 12.705 -4.103 1.00 92.31 82 VAL A C 1
ATOM 662 O O . VAL A 1 82 ? 6.704 12.313 -3.267 1.00 92.31 82 VAL A O 1
ATOM 665 N N . LYS A 1 83 ? 4.995 13.656 -3.860 1.00 90.88 83 LYS A N 1
ATOM 666 C CA . LYS A 1 83 ? 4.782 14.265 -2.549 1.00 90.88 83 LYS A CA 1
ATOM 667 C C . LYS A 1 83 ? 3.522 13.653 -1.941 1.00 90.88 83 LYS A C 1
ATOM 669 O O . LYS A 1 83 ? 2.429 13.985 -2.400 1.00 90.88 83 LYS A O 1
ATOM 674 N N . PRO A 1 84 ? 3.644 12.712 -0.989 1.00 87.88 84 PRO A N 1
ATOM 675 C CA . PRO A 1 84 ? 2.475 12.125 -0.357 1.00 87.88 84 PRO A CA 1
ATOM 676 C C . PRO A 1 84 ? 1.728 13.185 0.448 1.00 87.88 84 PRO A C 1
ATOM 678 O O . PRO A 1 84 ? 2.349 13.936 1.197 1.00 87.88 84 PRO A O 1
ATOM 681 N N . ASP A 1 85 ? 0.408 13.213 0.316 1.00 90.50 85 ASP A N 1
ATOM 682 C CA . ASP A 1 85 ? -0.461 14.033 1.154 1.00 90.50 85 ASP A CA 1
ATOM 683 C C . ASP A 1 85 ? -0.778 13.270 2.453 1.00 90.50 85 ASP A C 1
ATOM 685 O O . ASP A 1 85 ? -1.411 12.210 2.382 1.00 90.50 85 ASP A O 1
ATOM 689 N N . PRO A 1 86 ? -0.382 13.775 3.639 1.00 90.12 86 PRO A N 1
ATOM 690 C CA . PRO A 1 86 ? -0.746 13.165 4.915 1.00 90.12 86 PRO A CA 1
ATOM 691 C C . PRO A 1 86 ? -2.259 12.972 5.103 1.00 90.12 86 PRO A C 1
ATOM 693 O O . PRO A 1 86 ? -2.665 12.031 5.790 1.00 90.12 86 PRO A O 1
ATOM 696 N N . GLY A 1 87 ? -3.097 13.808 4.476 1.00 91.19 87 GLY A N 1
ATOM 697 C CA . GLY A 1 87 ? -4.558 13.676 4.484 1.00 91.19 87 GLY A CA 1
ATOM 698 C C . GLY A 1 87 ? -5.071 12.438 3.739 1.00 91.19 87 GLY A C 1
ATOM 699 O O . GLY A 1 87 ? -6.111 11.882 4.095 1.00 91.19 87 GLY A O 1
ATOM 700 N N . ALA A 1 88 ? -4.310 11.941 2.762 1.00 92.81 88 ALA A N 1
ATOM 701 C CA . ALA A 1 88 ? -4.627 10.731 2.009 1.00 92.81 88 ALA A CA 1
ATOM 702 C C . ALA A 1 88 ? -4.151 9.443 2.706 1.00 92.81 88 ALA A C 1
ATOM 704 O O . ALA A 1 88 ? -4.441 8.338 2.231 1.00 92.81 88 ALA A O 1
ATOM 705 N N . PHE A 1 89 ? -3.438 9.533 3.831 1.00 94.88 89 PHE A N 1
ATOM 706 C CA . PHE A 1 89 ? -2.890 8.346 4.481 1.00 94.88 89 PHE A CA 1
ATOM 707 C C . PHE A 1 89 ? -3.987 7.441 5.038 1.00 94.88 89 PHE A C 1
ATOM 709 O O . PHE A 1 89 ? -4.970 7.891 5.624 1.00 94.88 89 PHE A O 1
ATOM 716 N N . PHE A 1 90 ? -3.784 6.130 4.905 1.00 94.81 90 PHE A N 1
ATOM 717 C CA . PHE A 1 90 ? -4.710 5.098 5.385 1.00 94.81 90 PHE A CA 1
ATOM 718 C C . PHE A 1 90 ? -6.126 5.197 4.784 1.00 94.81 90 PHE A C 1
ATOM 720 O O . PHE A 1 90 ? -7.082 4.691 5.370 1.00 94.81 90 PHE A O 1
ATOM 727 N N . THR A 1 91 ? -6.270 5.818 3.610 1.00 95.50 91 THR A N 1
ATOM 728 C CA . THR A 1 91 ? -7.560 5.945 2.909 1.00 95.50 91 THR A CA 1
ATOM 729 C C . THR A 1 91 ? -7.812 4.832 1.893 1.00 95.50 91 THR A C 1
ATOM 731 O O . THR A 1 91 ? -8.940 4.685 1.433 1.00 95.50 91 THR A O 1
ATOM 734 N N . ILE A 1 92 ? -6.804 4.016 1.563 1.00 96.75 92 ILE A N 1
ATOM 735 C CA . ILE A 1 92 ? -6.896 2.936 0.571 1.00 96.75 92 ILE A CA 1
ATOM 736 C C . ILE A 1 92 ? -6.823 1.566 1.250 1.00 96.75 92 ILE A C 1
ATOM 738 O O . ILE A 1 92 ? -5.988 1.304 2.117 1.00 96.75 92 ILE A O 1
ATOM 742 N N . CYS A 1 93 ? -7.675 0.643 0.806 1.00 96.69 93 CYS A N 1
ATOM 743 C CA . CYS A 1 93 ? -7.635 -0.749 1.222 1.00 96.69 93 CYS A CA 1
ATOM 744 C C . CYS A 1 93 ? -6.308 -1.407 0.829 1.00 96.69 93 CYS A C 1
ATOM 746 O O . CYS A 1 93 ? -5.978 -1.540 -0.352 1.00 96.69 93 CYS A O 1
ATOM 748 N N . LEU A 1 94 ? -5.592 -1.923 1.828 1.00 95.50 94 LEU A N 1
ATOM 749 C CA . LEU A 1 94 ? -4.295 -2.578 1.640 1.00 95.50 94 LEU A CA 1
ATOM 750 C C . LEU A 1 94 ? -4.368 -3.887 0.846 1.00 95.50 94 LEU A C 1
ATOM 752 O O . LEU A 1 94 ? -3.337 -4.337 0.354 1.00 95.50 94 LEU A O 1
ATOM 756 N N . GLU A 1 95 ? -5.556 -4.476 0.683 1.00 94.94 95 GLU A N 1
ATOM 757 C CA . GLU A 1 95 ? -5.772 -5.693 -0.111 1.00 94.94 95 GLU A CA 1
ATOM 758 C C . GLU A 1 95 ? -6.282 -5.371 -1.520 1.00 94.94 95 GLU A C 1
ATOM 760 O O . GLU A 1 95 ? -5.665 -5.781 -2.505 1.00 94.94 95 GLU A O 1
ATOM 765 N N . CYS A 1 96 ? -7.364 -4.593 -1.613 1.00 95.12 96 CYS A N 1
ATOM 766 C CA . CYS A 1 96 ? -8.093 -4.352 -2.859 1.00 95.12 96 CYS A CA 1
ATOM 767 C C . CYS A 1 96 ? -7.627 -3.137 -3.652 1.00 95.12 96 CYS A C 1
ATOM 769 O O . CYS A 1 96 ? -7.992 -3.042 -4.816 1.00 95.12 96 CYS A O 1
ATOM 771 N N . ASN A 1 97 ? -6.863 -2.216 -3.052 1.00 97.06 97 ASN A N 1
ATOM 772 C CA . ASN A 1 97 ? -6.526 -0.933 -3.673 1.00 97.06 97 ASN A CA 1
ATOM 773 C C . ASN A 1 97 ? -7.757 -0.053 -3.995 1.00 97.06 97 ASN A C 1
ATOM 775 O O . ASN A 1 97 ? -7.771 0.681 -4.974 1.00 97.06 97 ASN A O 1
ATOM 779 N N . VAL A 1 98 ? -8.803 -0.151 -3.170 1.00 96.94 98 VAL A N 1
ATOM 780 C CA . VAL A 1 98 ? -10.040 0.641 -3.282 1.00 96.94 98 VAL A CA 1
ATOM 781 C C . VAL A 1 98 ? -10.122 1.603 -2.105 1.00 96.94 98 VAL A C 1
ATOM 783 O O . VAL A 1 98 ? -9.757 1.223 -0.989 1.00 96.94 98 VAL A O 1
ATOM 786 N N . THR A 1 99 ? -10.616 2.817 -2.337 1.00 97.25 99 THR A N 1
ATOM 787 C CA . THR A 1 99 ? -10.853 3.811 -1.286 1.00 97.25 99 THR A CA 1
ATOM 788 C C . THR A 1 99 ? -11.782 3.258 -0.207 1.00 97.25 99 THR A C 1
ATOM 790 O O . THR A 1 99 ? -12.792 2.611 -0.488 1.00 97.25 99 THR A O 1
ATOM 793 N N . LEU A 1 100 ? -11.412 3.479 1.048 1.00 96.75 100 LEU A N 1
ATOM 794 C CA . LEU A 1 100 ? -12.182 3.064 2.207 1.00 96.75 100 LEU A CA 1
ATOM 795 C C . LEU A 1 100 ? -13.313 4.060 2.473 1.00 96.75 100 LEU A C 1
ATOM 797 O O . LEU A 1 100 ? -13.067 5.263 2.568 1.00 96.75 100 LEU A O 1
ATOM 801 N N . GLY A 1 101 ? -14.526 3.543 2.651 1.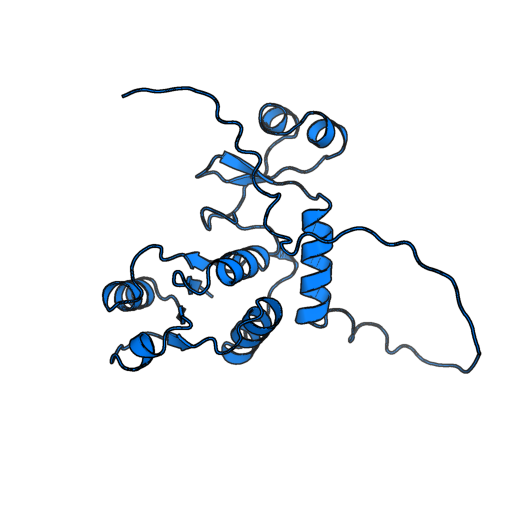00 94.75 101 GLY A N 1
ATOM 802 C CA . GLY A 1 101 ? -15.669 4.315 3.131 1.00 94.75 101 GLY A CA 1
ATOM 803 C C . GLY A 1 101 ? -15.683 4.411 4.655 1.00 94.75 101 GLY A C 1
ATOM 804 O O . GLY A 1 101 ? -15.030 3.618 5.339 1.00 94.75 101 GLY A O 1
ATOM 805 N N . SER A 1 102 ? -16.435 5.366 5.193 1.00 93.50 102 SER A N 1
ATOM 806 C CA . SER A 1 102 ? -16.808 5.376 6.609 1.00 93.50 102 SER A CA 1
ATOM 807 C C . SER A 1 102 ? -17.808 4.254 6.903 1.00 93.50 102 SER A C 1
ATOM 809 O O . SER A 1 102 ? -18.543 3.805 6.023 1.00 93.50 102 SER A O 1
ATOM 811 N N . VAL A 1 103 ? -17.818 3.775 8.143 1.00 93.81 103 VAL A N 1
ATOM 812 C CA . VAL A 1 103 ? -18.841 2.855 8.650 1.00 93.81 103 VAL A CA 1
ATOM 813 C C . VAL A 1 103 ? -19.180 3.257 10.080 1.00 93.81 103 VAL A C 1
ATOM 815 O O . VAL A 1 103 ? -18.294 3.706 10.811 1.00 93.81 103 VAL A O 1
ATOM 818 N N . SER A 1 104 ? -20.455 3.141 10.455 1.00 94.25 104 SER A N 1
ATOM 819 C CA . SER A 1 104 ? -20.883 3.402 11.828 1.00 94.25 104 SER A CA 1
ATOM 820 C C . SER A 1 104 ? -20.216 2.409 12.785 1.00 94.25 104 SER A C 1
ATOM 822 O O . SER A 1 104 ? -19.788 1.315 12.391 1.00 94.25 104 SER A O 1
ATOM 824 N N . LYS A 1 105 ? -20.102 2.789 14.058 1.00 92.31 105 LYS A N 1
ATOM 825 C CA . LYS A 1 105 ? -19.548 1.904 15.083 1.00 92.31 105 LYS A CA 1
ATOM 826 C C . LYS A 1 105 ? -20.432 0.668 15.238 1.00 92.31 105 LYS A C 1
ATOM 828 O O . LYS A 1 105 ? -19.923 -0.450 15.294 1.00 92.31 105 LYS A O 1
ATOM 833 N N . GLU A 1 106 ? -21.741 0.869 15.207 1.00 92.75 106 GLU A N 1
ATOM 834 C CA . GLU A 1 106 ? -22.780 -0.150 15.300 1.00 92.75 106 GLU A CA 1
ATOM 835 C C . GLU A 1 106 ? -22.632 -1.197 14.185 1.00 92.75 106 GLU A C 1
ATOM 837 O O . GLU A 1 106 ? -22.554 -2.394 14.470 1.00 92.75 106 GLU A O 1
ATOM 842 N N . ASP A 1 107 ? -22.475 -0.758 12.933 1.00 92.25 107 ASP A N 1
ATOM 843 C CA . ASP A 1 107 ? -22.292 -1.646 11.775 1.00 92.25 107 ASP A CA 1
ATOM 844 C C . ASP A 1 107 ? -20.933 -2.367 11.779 1.00 92.25 107 ASP A C 1
ATOM 846 O O . ASP A 1 107 ? -20.769 -3.423 11.153 1.00 92.25 107 ASP A O 1
ATOM 850 N N . ALA A 1 108 ? -19.935 -1.810 12.472 1.00 91.88 108 ALA A N 1
ATOM 851 C CA . ALA A 1 108 ? -18.621 -2.423 12.626 1.00 91.88 108 ALA A CA 1
ATOM 852 C C . ALA A 1 108 ? -18.600 -3.536 13.687 1.00 91.88 108 ALA A C 1
ATOM 854 O O . ALA A 1 108 ? -17.739 -4.415 13.603 1.00 91.88 108 ALA A O 1
ATOM 855 N N . ARG A 1 109 ? -19.541 -3.543 14.645 1.00 91.69 109 ARG A N 1
ATOM 856 C CA . ARG A 1 109 ? -19.548 -4.435 15.822 1.00 91.69 109 ARG A CA 1
ATOM 857 C C . ARG A 1 109 ? -19.368 -5.911 15.478 1.00 91.69 109 ARG A C 1
ATOM 859 O O . ARG A 1 109 ? -18.548 -6.583 16.084 1.00 91.69 109 ARG A O 1
ATOM 866 N N . SER A 1 110 ? -20.094 -6.412 14.480 1.00 90.94 110 SER A N 1
ATOM 867 C CA . SER A 1 110 ? -20.046 -7.827 14.074 1.00 90.94 110 SER A CA 1
ATOM 868 C C . SER A 1 110 ? -18.804 -8.204 13.254 1.00 90.94 110 SER A C 1
ATOM 870 O O . SER A 1 110 ? -18.629 -9.363 12.883 1.00 90.94 110 SER A O 1
ATOM 872 N N . ARG A 1 111 ? -17.946 -7.230 12.927 1.00 88.75 111 ARG A N 1
ATOM 873 C CA . ARG A 1 111 ? -16.807 -7.381 12.006 1.00 88.75 111 ARG A CA 1
ATOM 874 C C . ARG A 1 111 ? -15.456 -7.128 12.667 1.00 88.75 111 ARG A C 1
ATOM 876 O O . ARG A 1 111 ? -14.427 -7.315 12.014 1.00 88.75 111 ARG A O 1
ATOM 883 N N . VAL A 1 112 ? -15.444 -6.689 13.922 1.00 91.19 112 VAL A N 1
ATOM 884 C CA . VAL A 1 112 ? -14.229 -6.402 14.688 1.00 91.19 112 VAL A CA 1
ATOM 885 C C . VAL A 1 112 ? -14.277 -7.130 16.033 1.00 91.19 112 VAL A C 1
ATOM 887 O O . VAL A 1 112 ? -15.363 -7.400 16.534 1.00 91.19 112 VAL A O 1
ATOM 890 N N . PRO A 1 113 ? -13.125 -7.456 16.642 1.00 91.81 113 PRO A N 1
ATOM 891 C CA . PRO A 1 113 ? -13.100 -8.021 17.989 1.00 91.81 113 PRO A CA 1
ATOM 892 C C . PRO A 1 113 ? -13.734 -7.081 19.026 1.00 91.81 113 PRO A C 1
ATOM 894 O O . PRO A 1 113 ? -13.563 -5.864 18.928 1.00 91.81 113 PRO A O 1
ATOM 897 N N . ASP A 1 114 ? -14.362 -7.636 20.066 1.00 90.88 114 ASP A N 1
ATOM 898 C CA . ASP A 1 114 ? -15.067 -6.860 21.102 1.00 90.88 114 ASP A CA 1
ATOM 899 C C . ASP A 1 114 ? -14.196 -5.774 21.741 1.00 90.88 114 ASP A C 1
ATOM 901 O O . ASP A 1 114 ? -14.624 -4.631 21.882 1.00 90.88 114 ASP A O 1
ATOM 905 N N . TYR A 1 115 ? -12.936 -6.093 22.049 1.00 91.62 115 TYR A N 1
ATOM 906 C CA . TYR A 1 115 ? -11.983 -5.121 22.591 1.00 91.62 115 TYR A CA 1
ATOM 907 C C . TYR A 1 115 ? -11.781 -3.913 21.661 1.00 91.62 115 TYR A C 1
ATOM 909 O O . TYR A 1 115 ? -11.698 -2.770 22.109 1.00 91.62 115 TYR A O 1
ATOM 917 N N . VAL A 1 116 ? -11.725 -4.138 20.345 1.00 92.00 116 VAL A N 1
ATOM 918 C CA . VAL A 1 116 ? -11.590 -3.059 19.357 1.00 92.00 116 VAL A CA 1
ATOM 919 C C . VAL A 1 116 ? -12.877 -2.242 19.298 1.00 92.00 116 VAL A C 1
ATOM 921 O O . VAL A 1 116 ? -12.813 -1.017 19.319 1.00 92.00 116 VAL A O 1
ATOM 924 N N . TYR A 1 117 ? -14.035 -2.901 19.269 1.00 92.00 117 TYR A N 1
ATOM 925 C CA . TYR A 1 117 ? -15.332 -2.224 19.285 1.00 92.00 117 TYR A CA 1
ATOM 926 C C . TYR A 1 117 ? -15.494 -1.320 20.518 1.00 92.00 117 TYR A C 1
ATOM 928 O O . TYR A 1 117 ? -15.939 -0.179 20.405 1.00 92.00 117 TYR A O 1
ATOM 936 N N . GLN A 1 118 ? -15.085 -1.800 21.692 1.00 92.38 118 GLN A N 1
ATOM 937 C CA . GLN A 1 118 ? -15.170 -1.045 22.943 1.00 92.38 118 GLN A CA 1
ATOM 938 C C . GLN A 1 118 ? -14.197 0.141 22.979 1.00 92.38 118 GLN A C 1
ATOM 940 O O . GLN A 1 118 ? -14.568 1.220 23.435 1.00 92.38 118 GLN A O 1
ATOM 945 N N . THR A 1 119 ? -12.971 -0.031 22.474 1.00 91.81 119 THR A N 1
ATOM 946 C CA . THR A 1 119 ? -11.900 0.976 22.603 1.00 91.81 119 THR A CA 1
ATOM 947 C C . THR A 1 119 ? -11.836 1.994 21.467 1.00 91.81 119 THR A C 1
ATOM 949 O O . THR A 1 119 ? -11.288 3.076 21.660 1.00 91.81 119 THR A O 1
ATOM 952 N N . GLN A 1 120 ? -12.360 1.674 20.283 1.00 92.12 120 GLN A N 1
ATOM 953 C CA . GLN A 1 120 ? -12.259 2.528 19.096 1.00 92.12 120 GLN A CA 1
ATOM 954 C C . GLN A 1 120 ? -13.593 3.205 18.776 1.00 92.12 120 GLN A C 1
ATOM 956 O O . GLN A 1 120 ? -14.665 2.645 19.013 1.00 92.12 120 GLN A O 1
ATOM 961 N N . GLN A 1 121 ? -13.525 4.420 18.229 1.00 90.56 121 GLN A N 1
ATOM 962 C CA . GLN A 1 121 ? -14.704 5.185 17.793 1.00 90.56 121 GLN A CA 1
ATOM 963 C C . GLN A 1 121 ? -14.807 5.293 16.272 1.00 90.56 121 GLN A C 1
ATOM 965 O O . GLN A 1 121 ? -15.903 5.369 15.729 1.00 90.56 121 GLN A O 1
ATOM 970 N N . GLU A 1 122 ? -13.671 5.262 15.578 1.00 91.31 122 GLU A N 1
ATOM 971 C CA . GLU A 1 122 ? -13.616 5.436 14.133 1.00 91.31 122 GLU A CA 1
ATOM 972 C C . GLU A 1 122 ? -13.332 4.118 13.427 1.00 91.31 122 GLU A C 1
ATOM 974 O O . GLU A 1 122 ? -12.342 3.432 13.704 1.00 91.31 122 GLU A O 1
ATOM 979 N N . PHE A 1 123 ? -14.174 3.820 12.443 1.00 94.31 123 PHE A N 1
ATOM 980 C CA . PHE A 1 123 ? -14.038 2.656 11.591 1.00 94.31 123 PHE A CA 1
ATOM 981 C C . PHE A 1 123 ? -14.160 3.054 10.126 1.00 94.31 123 PHE A C 1
ATOM 983 O O . PHE A 1 123 ? -14.931 3.935 9.738 1.00 94.31 123 PHE A O 1
ATOM 990 N N . ARG A 1 124 ? -13.396 2.362 9.288 1.00 95.25 124 ARG A N 1
ATOM 991 C CA . ARG A 1 124 ? -13.512 2.445 7.836 1.00 95.25 124 ARG A CA 1
ATOM 992 C C . ARG A 1 124 ? -13.696 1.066 7.242 1.00 95.25 124 ARG A C 1
ATOM 994 O O . ARG A 1 124 ? -13.109 0.108 7.734 1.00 95.25 124 ARG A O 1
ATOM 1001 N N . ILE A 1 125 ? -14.456 0.957 6.162 1.00 96.56 125 ILE A N 1
ATOM 1002 C CA . ILE A 1 125 ? -14.731 -0.313 5.490 1.00 96.56 125 ILE A CA 1
ATOM 1003 C C . ILE A 1 125 ? -14.349 -0.249 4.014 1.00 96.56 125 ILE A C 1
ATOM 1005 O O . ILE A 1 125 ? -14.588 0.738 3.322 1.00 96.56 125 ILE A O 1
ATOM 1009 N N . CYS A 1 126 ? -13.751 -1.324 3.508 1.00 97.19 126 CYS A N 1
ATOM 1010 C CA . CYS A 1 126 ? -13.580 -1.484 2.070 1.00 97.19 126 CYS A CA 1
ATOM 1011 C C . CY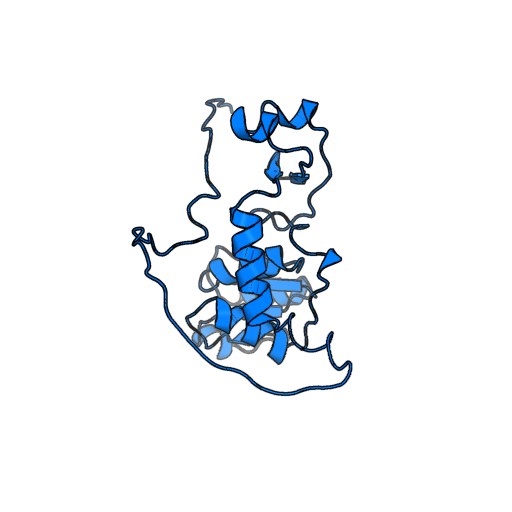S A 1 126 ? -14.904 -1.950 1.442 1.00 97.19 126 CYS A C 1
ATOM 1013 O O . CYS A 1 126 ? -15.393 -3.013 1.830 1.00 97.19 126 CYS A O 1
ATOM 1015 N N . PRO A 1 127 ? -15.461 -1.248 0.439 1.00 96.44 127 PRO A N 1
ATOM 1016 C CA . PRO A 1 127 ? -16.698 -1.685 -0.209 1.00 96.44 127 PRO A CA 1
ATOM 1017 C C . PRO A 1 127 ? -16.522 -2.997 -0.991 1.00 96.44 127 PRO A C 1
ATOM 1019 O O . PRO A 1 127 ? -17.475 -3.757 -1.106 1.00 96.44 127 PRO A O 1
ATOM 1022 N N . ALA A 1 128 ? -15.304 -3.304 -1.457 1.00 96.62 128 ALA A N 1
ATOM 1023 C CA . ALA A 1 128 ? -15.015 -4.502 -2.246 1.00 96.62 128 ALA A CA 1
ATOM 1024 C C . ALA A 1 128 ? -14.817 -5.768 -1.391 1.00 96.62 128 ALA A C 1
ATOM 1026 O O . ALA A 1 128 ? -15.516 -6.755 -1.581 1.00 96.62 128 ALA A O 1
ATOM 1027 N N . CYS A 1 129 ? -13.877 -5.765 -0.435 1.00 95.88 129 CYS A N 1
ATOM 1028 C CA . CYS A 1 129 ? -13.605 -6.951 0.400 1.00 95.88 129 CYS A CA 1
ATOM 1029 C C . CYS A 1 129 ? -14.264 -6.925 1.781 1.00 95.88 129 CYS A C 1
ATOM 1031 O O . CYS A 1 129 ? -14.041 -7.840 2.571 1.00 95.88 129 CYS A O 1
ATOM 1033 N N . ARG A 1 130 ? -15.021 -5.869 2.111 1.00 94.50 130 ARG A N 1
ATOM 1034 C CA . ARG A 1 130 ? -15.733 -5.704 3.393 1.00 94.50 130 ARG A CA 1
ATOM 1035 C C . ARG A 1 130 ? -14.842 -5.711 4.641 1.00 94.50 130 ARG A C 1
ATOM 1037 O O . ARG A 1 130 ? -15.350 -5.814 5.757 1.00 94.50 130 ARG A O 1
ATOM 1044 N N . ARG A 1 131 ? -13.523 -5.570 4.471 1.00 94.44 131 ARG A N 1
ATOM 1045 C CA . ARG A 1 131 ? -12.565 -5.475 5.575 1.00 94.44 131 ARG A CA 1
ATOM 1046 C C . ARG A 1 131 ? -12.715 -4.144 6.301 1.00 94.44 131 ARG A C 1
ATOM 1048 O O . ARG A 1 131 ? -12.777 -3.103 5.645 1.00 94.44 131 ARG A O 1
ATOM 1055 N N . VAL A 1 132 ? -12.728 -4.204 7.629 1.00 94.81 132 VAL A N 1
ATOM 1056 C CA . VAL A 1 132 ? -12.812 -3.037 8.511 1.00 94.81 132 VAL A CA 1
ATOM 1057 C C . VAL A 1 132 ? -11.414 -2.637 8.995 1.00 94.81 132 VAL A C 1
ATOM 1059 O O . VAL A 1 132 ? -10.577 -3.496 9.272 1.00 94.81 132 VAL A O 1
ATOM 1062 N N . TYR A 1 133 ? -11.165 -1.333 9.066 1.00 94.06 133 TYR A N 1
ATOM 1063 C CA . TYR A 1 133 ? -9.922 -0.691 9.487 1.00 94.06 133 TYR A CA 1
ATOM 1064 C C . TYR A 1 133 ? -10.213 0.309 10.611 1.00 94.06 133 TYR A C 1
ATOM 1066 O O . TYR A 1 133 ? -11.251 0.965 10.592 1.00 94.06 133 TYR A O 1
ATOM 1074 N N . TRP A 1 134 ? -9.288 0.443 11.561 1.00 93.56 134 TRP A N 1
ATOM 1075 C CA . TRP A 1 134 ? -9.393 1.339 12.721 1.00 93.56 134 TRP A CA 1
ATOM 1076 C C . TRP A 1 134 ? -8.000 1.858 13.134 1.00 93.56 134 TRP A C 1
ATOM 1078 O O . TRP A 1 134 ? -6.984 1.236 12.787 1.00 93.56 134 TRP A O 1
ATOM 1088 N N . PRO A 1 135 ? -7.903 2.982 13.867 1.00 88.25 135 PRO A N 1
ATOM 1089 C CA . PRO A 1 135 ? -6.629 3.586 14.260 1.00 88.25 135 PRO A CA 1
ATOM 1090 C C . PRO A 1 135 ? -5.971 2.870 15.457 1.00 88.25 135 PRO A C 1
ATOM 1092 O O . PRO A 1 135 ? -5.822 3.427 16.537 1.00 88.25 135 PRO A O 1
ATOM 1095 N N . GLY A 1 136 ? -5.532 1.625 15.259 1.00 87.12 136 GLY A N 1
ATOM 1096 C CA . GLY A 1 136 ? -4.808 0.852 16.276 1.00 87.12 136 GLY A CA 1
ATOM 1097 C C . GLY A 1 136 ? -3.290 1.101 16.322 1.00 87.12 136 GLY A C 1
ATOM 1098 O O . GLY A 1 136 ? -2.727 1.892 15.563 1.00 87.12 136 GLY A O 1
ATOM 1099 N N . THR A 1 137 ? -2.590 0.325 17.155 1.00 85.81 137 THR A N 1
ATOM 1100 C CA . THR A 1 137 ? -1.116 0.344 17.309 1.00 85.81 137 THR A CA 1
ATOM 1101 C C . THR A 1 137 ? -0.359 0.172 15.987 1.00 85.81 137 THR A C 1
ATOM 1103 O O . THR A 1 137 ? 0.705 0.758 15.787 1.00 85.81 137 THR A O 1
ATOM 1106 N N . HIS A 1 138 ? -0.922 -0.582 15.042 1.00 85.19 138 HIS A N 1
ATOM 1107 C CA . HIS A 1 138 ? -0.364 -0.759 13.701 1.00 85.19 138 HIS A CA 1
ATOM 1108 C C . HIS A 1 138 ? -0.298 0.550 12.910 1.00 85.19 138 HIS A C 1
ATOM 1110 O O . HIS A 1 138 ? 0.696 0.797 12.229 1.00 85.19 138 HIS A O 1
ATOM 1116 N N . ARG A 1 139 ? -1.320 1.408 13.029 1.00 89.69 139 ARG A N 1
ATOM 1117 C CA . ARG A 1 139 ? -1.330 2.733 12.398 1.00 89.69 139 ARG A CA 1
ATOM 1118 C C . ARG A 1 139 ? -0.238 3.615 12.997 1.00 89.69 139 ARG A C 1
ATOM 1120 O O . ARG A 1 139 ? 0.479 4.268 12.247 1.00 89.69 139 ARG A O 1
ATOM 1127 N N . ALA A 1 140 ? -0.067 3.584 14.320 1.00 89.19 140 ALA A N 1
ATOM 1128 C CA . ALA A 1 140 ? 0.974 4.349 15.007 1.00 89.19 140 ALA A CA 1
ATOM 1129 C C . ALA A 1 140 ? 2.388 3.949 14.546 1.00 89.19 140 ALA A C 1
ATOM 1131 O O . ALA A 1 140 ? 3.167 4.813 14.148 1.00 89.19 140 ALA A O 1
ATOM 1132 N N . ARG A 1 141 ? 2.688 2.643 14.494 1.00 90.69 141 ARG A N 1
ATOM 1133 C CA . ARG A 1 141 ? 3.976 2.116 13.995 1.00 90.69 141 ARG A CA 1
ATOM 1134 C C . ARG A 1 141 ? 4.216 2.437 12.519 1.00 90.69 141 ARG A C 1
ATOM 1136 O O . ARG A 1 141 ? 5.334 2.765 12.115 1.00 90.69 141 ARG A O 1
ATOM 1143 N N . ALA A 1 142 ? 3.167 2.343 11.700 1.00 92.06 142 ALA A N 1
ATOM 1144 C CA . ALA A 1 142 ? 3.251 2.737 10.301 1.00 92.06 142 ALA A CA 1
ATOM 1145 C C . ALA A 1 142 ? 3.591 4.227 10.180 1.00 92.06 142 ALA A C 1
ATOM 1147 O O . ALA A 1 142 ? 4.507 4.582 9.448 1.00 92.06 142 ALA A O 1
ATOM 1148 N N . MET A 1 143 ? 2.923 5.081 10.959 1.00 92.94 143 MET A N 1
ATOM 1149 C CA . MET A 1 143 ? 3.167 6.520 10.964 1.00 92.94 143 MET A CA 1
ATOM 1150 C C . MET A 1 143 ? 4.580 6.879 11.433 1.00 92.94 143 MET A C 1
ATOM 1152 O O . MET A 1 143 ? 5.217 7.731 10.830 1.00 92.94 143 MET A O 1
ATOM 1156 N N . GLU A 1 144 ? 5.109 6.211 12.458 1.00 92.12 144 GLU A N 1
ATOM 1157 C CA . GLU A 1 144 ? 6.505 6.377 12.891 1.00 92.12 144 GLU A CA 1
ATOM 1158 C C . GLU A 1 144 ? 7.492 6.070 11.757 1.00 92.12 144 GLU A C 1
ATOM 1160 O O . GLU A 1 144 ? 8.425 6.829 11.501 1.00 92.12 144 GLU A O 1
ATOM 1165 N N . THR A 1 145 ? 7.251 4.988 11.020 1.00 92.19 145 THR A N 1
ATOM 1166 C CA . THR A 1 145 ? 8.069 4.631 9.856 1.00 92.19 145 THR A CA 1
ATOM 1167 C C . THR A 1 145 ? 7.958 5.681 8.751 1.00 92.19 145 THR A C 1
ATOM 1169 O O . THR A 1 145 ? 8.973 6.086 8.190 1.00 92.19 145 THR A O 1
ATOM 1172 N N . LEU A 1 146 ? 6.748 6.179 8.474 1.00 92.19 146 LEU A N 1
ATOM 1173 C CA . LEU A 1 146 ? 6.546 7.246 7.495 1.00 92.19 146 LEU A CA 1
ATOM 1174 C C . LEU A 1 146 ? 7.254 8.538 7.897 1.00 92.19 146 LEU A C 1
ATOM 1176 O O . LEU A 1 146 ? 7.886 9.146 7.042 1.00 92.19 146 LEU A O 1
ATOM 1180 N N . ARG A 1 147 ? 7.215 8.936 9.174 1.00 90.88 147 ARG A N 1
ATOM 1181 C CA . ARG A 1 147 ? 7.945 10.119 9.662 1.00 90.88 147 ARG A CA 1
ATOM 1182 C C . ARG A 1 147 ? 9.445 9.999 9.412 1.00 90.88 147 ARG A C 1
ATOM 1184 O O . ARG A 1 147 ? 10.040 10.947 8.909 1.00 90.88 147 ARG A O 1
ATOM 1191 N N . ARG A 1 148 ? 10.031 8.822 9.675 1.00 89.94 148 ARG A N 1
ATOM 1192 C CA . ARG A 1 148 ? 11.452 8.544 9.398 1.00 89.94 148 ARG A CA 1
ATOM 1193 C C . ARG A 1 148 ? 11.787 8.657 7.908 1.00 89.94 148 ARG A C 1
ATOM 1195 O O . ARG A 1 148 ? 12.779 9.285 7.558 1.00 89.94 148 ARG A O 1
ATOM 1202 N N . ILE A 1 149 ? 10.961 8.074 7.037 1.00 89.19 149 ILE A N 1
ATOM 1203 C CA . ILE A 1 149 ? 11.193 8.061 5.581 1.00 89.19 149 ILE A CA 1
ATOM 1204 C C . ILE A 1 149 ? 11.001 9.452 4.969 1.00 89.19 149 ILE A C 1
ATOM 1206 O O . ILE A 1 149 ? 11.817 9.906 4.171 1.00 89.19 149 ILE A O 1
ATOM 1210 N N . LEU A 1 150 ? 9.905 10.117 5.334 1.00 86.75 150 LEU A N 1
ATOM 1211 C CA . LEU A 1 150 ? 9.476 11.386 4.751 1.00 86.75 150 LEU A CA 1
ATOM 1212 C C . LEU A 1 150 ? 10.132 12.601 5.415 1.00 86.75 150 LEU A C 1
ATOM 1214 O O . LEU A 1 150 ? 9.925 13.714 4.944 1.00 86.75 150 LEU A O 1
ATOM 1218 N N . LYS A 1 151 ? 10.905 12.399 6.492 1.00 82.69 151 LYS A N 1
ATOM 1219 C CA . LYS A 1 151 ? 11.495 13.470 7.311 1.00 82.69 151 LYS A CA 1
ATOM 1220 C C . LYS A 1 151 ? 10.453 14.520 7.711 1.00 82.69 151 LYS A C 1
ATOM 1222 O O . LYS A 1 151 ? 10.721 15.714 7.662 1.00 82.69 151 LYS A O 1
ATOM 1227 N N . LEU A 1 152 ? 9.261 14.067 8.110 1.00 63.19 152 LEU A N 1
ATOM 1228 C CA . LEU A 1 152 ? 8.152 14.956 8.493 1.00 63.19 152 LEU A CA 1
ATOM 1229 C C . LEU A 1 152 ? 8.440 15.779 9.764 1.00 63.19 152 LEU A C 1
ATOM 1231 O O . LEU A 1 152 ? 7.649 16.649 10.108 1.00 63.19 152 LEU A O 1
ATOM 1235 N N . ASP A 1 153 ? 9.595 15.563 10.397 1.00 49.16 153 ASP A N 1
ATOM 1236 C CA . ASP A 1 153 ? 10.102 16.328 11.529 1.00 49.16 153 ASP A CA 1
ATOM 1237 C C . ASP A 1 153 ? 11.435 17.012 11.141 1.00 49.16 153 ASP A C 1
ATOM 1239 O O . ASP A 1 153 ? 12.512 16.476 11.405 1.00 49.16 153 ASP A O 1
ATOM 1243 N N . ALA A 1 154 ? 11.372 18.177 10.472 1.00 47.84 154 ALA A N 1
ATOM 1244 C CA . ALA A 1 154 ? 12.523 19.088 10.299 1.00 47.84 154 ALA A CA 1
ATOM 1245 C C . ALA A 1 154 ? 12.195 20.554 9.924 1.00 47.84 154 ALA A C 1
ATOM 1247 O O . ALA A 1 154 ? 13.066 21.397 10.108 1.00 47.84 154 ALA A O 1
ATOM 1248 N N . ASP A 1 155 ? 10.979 20.906 9.480 1.00 43.69 155 ASP A N 1
ATOM 1249 C CA . ASP A 1 155 ? 10.686 22.266 8.966 1.00 43.69 155 ASP A CA 1
ATOM 1250 C C . ASP A 1 155 ? 9.564 23.001 9.731 1.00 43.69 155 ASP A C 1
ATOM 1252 O O . ASP A 1 155 ? 8.751 23.714 9.149 1.00 43.69 155 ASP A O 1
ATOM 1256 N N . GLY A 1 156 ? 9.504 22.832 11.058 1.00 40.09 156 GLY A N 1
ATOM 1257 C CA . GLY A 1 156 ? 8.468 23.446 11.910 1.00 40.09 156 GLY A CA 1
ATOM 1258 C C . GLY A 1 156 ? 8.960 24.176 13.165 1.00 40.09 156 GLY A C 1
ATOM 1259 O O . GLY A 1 156 ? 8.140 24.663 13.936 1.00 40.09 156 GLY A O 1
ATOM 1260 N N . ALA A 1 157 ? 10.272 24.265 13.399 1.00 43.19 157 ALA A N 1
ATOM 1261 C CA . ALA A 1 157 ? 10.821 24.925 14.585 1.00 43.19 157 ALA A CA 1
ATOM 1262 C C . ALA A 1 157 ? 12.164 25.607 14.285 1.00 43.19 157 ALA A C 1
ATOM 1264 O O . ALA A 1 157 ? 13.222 25.166 14.723 1.00 43.19 157 ALA A O 1
ATOM 1265 N N . LYS A 1 158 ? 12.133 26.724 13.549 1.00 36.62 158 LYS A N 1
ATOM 1266 C CA . LYS A 1 158 ? 13.215 27.721 13.596 1.00 36.62 158 LYS A CA 1
ATOM 1267 C C . LYS A 1 158 ? 12.670 29.024 14.180 1.00 36.62 158 LYS A C 1
ATOM 1269 O O . LYS A 1 158 ? 12.538 30.037 13.505 1.00 36.62 158 LYS A O 1
ATOM 1274 N N . GLY A 1 159 ? 12.326 28.947 15.465 1.00 31.33 159 GLY A N 1
ATOM 1275 C CA . GLY A 1 159 ? 12.119 30.074 16.368 1.00 31.33 159 GLY A CA 1
ATOM 1276 C C . GLY A 1 159 ? 13.265 30.112 17.384 1.00 31.33 159 GLY A C 1
ATOM 1277 O O . GLY A 1 159 ? 13.499 29.142 18.088 1.00 31.33 159 GLY A O 1
ATOM 1278 N N . ARG A 1 160 ? 14.001 31.221 17.350 1.00 32.84 160 ARG A N 1
ATOM 1279 C CA . ARG A 1 160 ? 15.145 31.704 18.149 1.00 32.84 160 ARG A CA 1
ATOM 1280 C C . ARG A 1 160 ? 15.476 31.062 19.520 1.00 32.84 160 ARG A C 1
ATOM 1282 O O . ARG A 1 160 ? 14.624 30.948 20.388 1.00 32.84 160 ARG A O 1
ATOM 1289 N N . ASN A 1 161 ? 16.802 30.957 19.706 1.00 28.83 161 ASN A N 1
ATOM 1290 C CA . ASN A 1 161 ? 17.636 31.154 20.910 1.00 28.83 161 ASN A CA 1
ATOM 1291 C C . ASN A 1 161 ? 17.845 30.021 21.938 1.00 28.83 161 ASN A C 1
ATOM 1293 O O . ASN A 1 161 ? 16.903 29.510 22.524 1.00 28.83 161 ASN A O 1
ATOM 1297 N N . GLY A 1 162 ? 19.131 29.819 22.277 1.00 26.48 162 GLY A N 1
ATOM 1298 C CA . GLY A 1 162 ? 19.576 29.738 23.678 1.00 26.48 162 GLY A CA 1
ATOM 1299 C C . GLY A 1 162 ? 20.111 28.397 24.198 1.00 26.48 162 GLY A C 1
ATOM 1300 O O . GLY A 1 162 ? 19.340 27.576 24.666 1.00 26.48 162 GLY A O 1
ATOM 1301 N N . SER A 1 163 ? 21.443 28.251 24.177 1.00 27.44 163 SER A N 1
ATOM 1302 C CA . SER A 1 163 ? 22.315 27.741 25.264 1.00 27.44 163 SER A CA 1
ATOM 1303 C C . SER A 1 163 ? 21.948 26.482 26.091 1.00 27.44 163 SER A C 1
ATOM 1305 O O . SER A 1 163 ? 21.074 26.518 26.945 1.00 27.44 163 SER A O 1
ATOM 1307 N N . GLU A 1 164 ? 22.831 25.474 25.959 1.00 25.86 164 GLU A N 1
ATOM 1308 C CA . GLU A 1 164 ? 23.591 24.808 27.049 1.00 25.86 164 GLU A CA 1
ATOM 1309 C C . GLU A 1 164 ? 22.914 23.753 27.966 1.00 25.86 164 GLU A C 1
ATOM 1311 O O . GLU A 1 164 ? 21.896 24.002 28.595 1.00 25.86 164 GLU A O 1
ATOM 1316 N N . GLY A 1 165 ? 23.573 22.585 28.141 1.00 23.73 165 GLY A N 1
ATOM 1317 C CA . GLY A 1 165 ? 23.463 21.788 29.385 1.00 23.73 165 GLY A CA 1
ATOM 1318 C C . GLY A 1 165 ? 23.185 20.267 29.318 1.00 23.73 165 GLY A C 1
ATOM 1319 O O . GLY A 1 165 ? 22.046 19.831 29.334 1.00 23.73 165 GLY A O 1
ATOM 1320 N N . LYS A 1 166 ? 24.263 19.464 29.381 1.00 23.09 166 LYS A N 1
ATOM 1321 C CA . LYS A 1 166 ? 24.500 18.229 30.191 1.00 23.09 166 LYS A CA 1
ATOM 1322 C C . LYS A 1 166 ? 23.404 17.143 30.462 1.00 23.09 166 LYS A C 1
ATOM 1324 O O . LYS A 1 166 ? 22.498 17.337 31.254 1.00 23.09 166 LYS A O 1
ATOM 1329 N N . ARG A 1 167 ? 23.797 15.900 30.093 1.00 22.06 167 ARG A N 1
ATOM 1330 C CA . ARG A 1 167 ? 23.883 14.615 30.871 1.00 22.06 167 ARG A CA 1
ATOM 1331 C C . ARG A 1 167 ? 22.658 13.721 31.234 1.00 22.06 167 ARG A C 1
ATOM 1333 O O . ARG A 1 167 ? 21.857 14.059 32.083 1.00 22.06 167 ARG A O 1
ATOM 1340 N N . VAL A 1 168 ? 22.826 12.440 30.826 1.00 26.50 168 VAL A N 1
ATOM 1341 C CA . VAL A 1 168 ? 22.830 11.155 31.606 1.00 26.50 168 VAL A CA 1
ATOM 1342 C C . VAL A 1 168 ? 21.571 10.255 31.706 1.00 26.50 168 VAL A C 1
ATOM 1344 O O . VAL A 1 168 ? 20.604 10.569 32.377 1.00 26.50 168 VAL A O 1
ATOM 1347 N N . ARG A 1 169 ? 21.763 9.040 31.137 1.00 23.62 169 ARG A N 1
ATOM 1348 C CA . ARG A 1 169 ? 21.397 7.638 31.504 1.00 23.62 169 ARG A CA 1
ATOM 1349 C C . ARG A 1 169 ? 19.974 7.267 31.960 1.00 23.62 169 ARG A C 1
ATOM 1351 O O . ARG A 1 169 ? 19.481 7.759 32.962 1.00 23.62 169 ARG A O 1
ATOM 1358 N N . GLY A 1 170 ? 19.492 6.137 31.420 1.00 24.81 170 GLY A N 1
ATOM 1359 C CA . GLY A 1 170 ? 18.550 5.265 32.136 1.00 24.81 170 GLY A CA 1
ATOM 1360 C C . GLY A 1 170 ? 17.937 4.106 31.342 1.00 24.81 170 GLY A C 1
ATOM 1361 O O . GLY A 1 170 ? 16.893 4.287 30.746 1.00 24.81 170 GLY A O 1
ATOM 1362 N N . ARG A 1 171 ? 18.602 2.939 31.401 1.00 26.70 171 ARG A N 1
ATOM 1363 C CA . ARG A 1 171 ? 18.109 1.536 31.463 1.00 26.70 171 ARG A CA 1
ATOM 1364 C C . ARG A 1 171 ? 16.878 1.094 30.640 1.00 26.70 171 ARG A C 1
ATOM 1366 O O . ARG A 1 171 ? 15.796 1.652 30.732 1.00 26.70 171 ARG A O 1
ATOM 1373 N N . GLY A 1 172 ? 17.064 -0.006 29.905 1.00 26.59 172 GLY A N 1
ATOM 1374 C CA . GLY A 1 172 ? 16.070 -0.605 29.013 1.00 26.59 172 GLY A CA 1
ATOM 1375 C C . GLY A 1 172 ? 15.162 -1.663 29.638 1.00 26.59 172 GLY A C 1
ATOM 1376 O O . GLY A 1 172 ? 15.157 -1.861 30.846 1.00 26.59 172 GLY A O 1
ATOM 1377 N N . CYS A 1 173 ? 14.443 -2.382 28.774 1.00 24.83 173 CYS A N 1
ATOM 1378 C CA . CYS A 1 173 ? 14.005 -3.758 29.002 1.00 24.83 173 CYS A CA 1
ATOM 1379 C C . CYS A 1 173 ? 13.685 -4.408 27.635 1.00 24.83 173 CYS A C 1
ATOM 1381 O O . CYS A 1 173 ? 13.185 -3.716 26.743 1.00 24.83 173 CYS A O 1
ATOM 1383 N N . PRO A 1 174 ? 14.011 -5.694 27.422 1.00 31.56 174 PRO A N 1
ATOM 1384 C CA . PRO A 1 174 ? 13.994 -6.332 26.115 1.00 31.56 174 PRO A CA 1
ATOM 1385 C C . PRO A 1 174 ? 12.609 -6.907 25.827 1.00 31.56 174 PRO A C 1
ATOM 1387 O O . PRO A 1 174 ? 12.016 -7.571 26.673 1.00 31.56 174 PRO A O 1
ATOM 1390 N N . THR A 1 175 ? 12.096 -6.716 24.614 1.00 29.50 175 THR A N 1
ATOM 1391 C CA . THR A 1 175 ? 10.986 -7.541 24.130 1.00 29.50 175 THR A CA 1
ATOM 1392 C C . THR A 1 175 ? 11.303 -8.072 22.742 1.00 29.50 175 THR A C 1
ATOM 1394 O O . THR A 1 175 ? 11.665 -7.344 21.819 1.00 29.50 175 THR A O 1
ATOM 1397 N N . PHE A 1 176 ? 11.237 -9.397 22.668 1.00 29.53 176 PHE A N 1
ATOM 1398 C CA . PHE A 1 176 ? 11.430 -10.247 21.508 1.00 29.53 176 PHE A CA 1
ATOM 1399 C C . PHE A 1 176 ? 10.699 -9.703 20.270 1.00 29.53 176 PHE A C 1
ATOM 1401 O O . PHE A 1 176 ? 9.477 -9.558 20.254 1.00 29.53 176 PHE A O 1
ATOM 1408 N N . LEU A 1 177 ? 11.471 -9.430 19.218 1.00 28.52 177 LEU A N 1
ATOM 1409 C CA . LEU A 1 177 ? 11.007 -9.034 17.892 1.00 28.52 177 LEU A CA 1
ATOM 1410 C C . LEU A 1 177 ? 10.717 -10.276 17.038 1.00 28.52 177 LEU A C 1
ATOM 1412 O O . LEU A 1 177 ? 11.647 -11.009 16.709 1.00 28.52 177 LEU A O 1
ATOM 1416 N N . PRO A 1 178 ? 9.488 -10.459 16.535 1.00 27.88 178 PRO A N 1
ATOM 1417 C CA . PRO A 1 178 ? 9.286 -11.062 15.230 1.00 27.88 178 PRO A CA 1
ATOM 1418 C C . PRO A 1 178 ? 9.374 -9.974 14.144 1.00 27.88 178 PRO A C 1
ATOM 1420 O O . PRO A 1 178 ? 8.729 -8.926 14.197 1.00 27.88 178 PRO A O 1
ATOM 1423 N N . SER A 1 179 ? 10.194 -10.238 13.133 1.00 35.03 179 SER A N 1
ATOM 1424 C CA . SER A 1 179 ? 10.708 -9.341 12.087 1.00 35.03 179 SER A CA 1
ATOM 1425 C C . SER A 1 179 ? 9.709 -8.935 10.984 1.00 35.03 179 SER A C 1
ATOM 1427 O O . SER A 1 179 ? 10.105 -8.654 9.850 1.00 35.03 179 SER A O 1
ATOM 1429 N N . ASN A 1 180 ? 8.403 -8.859 11.273 1.00 34.44 180 ASN A N 1
ATOM 1430 C CA . ASN A 1 180 ? 7.409 -8.510 10.252 1.00 34.44 180 ASN A CA 1
ATOM 1431 C C . ASN A 1 180 ? 6.252 -7.619 10.763 1.00 34.44 180 ASN A C 1
ATOM 1433 O O . ASN A 1 180 ? 5.253 -8.133 11.271 1.00 34.44 180 ASN A O 1
ATOM 1437 N N . PRO A 1 181 ? 6.309 -6.287 10.552 1.00 36.62 181 PRO A N 1
ATOM 1438 C CA . PRO A 1 181 ? 5.262 -5.355 10.990 1.00 36.62 181 PRO A CA 1
ATOM 1439 C C . PRO A 1 181 ? 3.925 -5.496 10.232 1.00 36.62 181 PRO A C 1
ATOM 1441 O O . PRO A 1 181 ? 2.932 -4.887 10.631 1.00 36.62 181 PRO A O 1
ATOM 1444 N N . LEU A 1 182 ? 3.867 -6.307 9.166 1.00 40.00 182 LEU A N 1
ATOM 1445 C CA . LEU A 1 182 ? 2.658 -6.539 8.361 1.00 40.00 182 LEU A CA 1
ATOM 1446 C C . LEU A 1 182 ? 1.918 -7.843 8.714 1.00 40.00 182 LEU A C 1
ATOM 1448 O O . LEU A 1 182 ? 0.822 -8.071 8.201 1.00 40.00 182 LEU A O 1
ATOM 1452 N N . ALA A 1 183 ? 2.483 -8.700 9.572 1.00 31.94 183 ALA A N 1
ATOM 1453 C CA . ALA A 1 183 ? 1.963 -10.053 9.792 1.00 31.94 183 ALA A CA 1
ATOM 1454 C C . ALA A 1 183 ? 0.628 -10.105 10.561 1.00 31.94 183 ALA A C 1
ATOM 1456 O O . ALA A 1 183 ? -0.149 -11.032 10.366 1.00 31.94 183 ALA A O 1
ATOM 1457 N N . PHE A 1 184 ? 0.303 -9.091 11.366 1.00 33.53 184 PHE A N 1
ATOM 1458 C CA . PHE A 1 184 ? -0.869 -9.125 12.255 1.00 33.53 184 PHE A CA 1
ATOM 1459 C C . PHE A 1 184 ? -2.089 -8.345 11.756 1.00 33.53 184 PHE A C 1
ATOM 1461 O O . PHE A 1 184 ? -3.061 -8.174 12.482 1.00 33.53 184 PHE A O 1
ATOM 1468 N N . CYS A 1 185 ? -2.096 -7.929 10.487 1.00 35.56 185 CYS A N 1
ATOM 1469 C CA . CYS A 1 185 ? -3.331 -7.432 9.886 1.00 35.56 185 CYS A CA 1
ATOM 1470 C C . CYS A 1 185 ? -4.358 -8.558 9.686 1.00 35.56 185 CYS A C 1
ATOM 1472 O O . CYS A 1 185 ? -5.545 -8.268 9.599 1.00 35.56 185 CYS A O 1
ATOM 1474 N N . PHE A 1 186 ? -3.947 -9.829 9.610 1.00 33.97 186 PHE A N 1
ATOM 1475 C CA . PHE A 1 186 ? -4.825 -10.965 9.325 1.00 33.97 186 PHE A CA 1
ATOM 1476 C C . PHE A 1 186 ? -5.287 -11.687 10.592 1.00 33.97 186 PHE A C 1
ATOM 1478 O O . PHE A 1 186 ? -4.659 -12.648 11.017 1.00 33.97 186 PHE A O 1
ATOM 1485 N N . PHE A 1 187 ? -6.460 -11.318 11.104 1.00 28.44 187 PHE A N 1
ATOM 1486 C CA . PHE A 1 187 ? -7.347 -12.335 11.660 1.00 28.44 187 PHE A CA 1
ATOM 1487 C C . PHE A 1 187 ? -8.417 -12.637 10.612 1.00 28.44 187 PHE A C 1
ATOM 1489 O O . PHE A 1 187 ? -9.328 -11.851 10.360 1.00 28.44 187 PHE A O 1
ATOM 1496 N N . ARG A 1 188 ? -8.225 -13.751 9.902 1.00 33.97 188 ARG A N 1
ATOM 1497 C CA . ARG A 1 188 ? -9.225 -14.333 9.010 1.00 33.97 188 ARG A CA 1
ATOM 1498 C C . ARG A 1 188 ? -10.197 -15.080 9.922 1.00 33.97 188 ARG A C 1
ATOM 1500 O O . ARG A 1 188 ? -9.939 -16.233 10.244 1.00 33.97 188 ARG A O 1
ATOM 1507 N N . LEU A 1 189 ? -11.289 -14.441 10.345 1.00 31.84 189 LEU A N 1
ATOM 1508 C CA . LEU A 1 189 ? -12.459 -15.205 10.779 1.00 31.84 189 LEU A CA 1
ATOM 1509 C C . LEU A 1 189 ? -12.962 -15.937 9.536 1.00 31.84 189 LEU A C 1
ATOM 1511 O O . LEU A 1 189 ? -13.600 -15.371 8.651 1.00 31.84 189 LEU A O 1
ATOM 1515 N N . ARG A 1 190 ? -12.531 -17.190 9.413 1.00 32.41 190 ARG A N 1
ATOM 1516 C CA . ARG A 1 190 ? -13.043 -18.148 8.448 1.00 32.41 190 ARG A CA 1
ATOM 1517 C C . ARG A 1 190 ? -14.439 -18.530 8.942 1.00 32.41 190 ARG A C 1
ATOM 1519 O O . ARG A 1 190 ? -14.584 -19.554 9.595 1.00 32.41 190 ARG A O 1
ATOM 1526 N N . SER A 1 191 ? -15.439 -17.694 8.670 1.00 33.03 191 SER A N 1
ATOM 1527 C CA . SER A 1 191 ? -16.825 -18.148 8.739 1.00 33.03 191 SER A CA 1
ATOM 1528 C C . SER A 1 191 ? -17.110 -18.969 7.492 1.00 33.03 191 SER A C 1
ATOM 1530 O O . SER A 1 191 ? -16.947 -18.521 6.357 1.00 33.03 191 SER A O 1
ATOM 1532 N N . LEU A 1 192 ? -17.414 -20.226 7.775 1.00 39.41 192 LEU A N 1
ATOM 1533 C CA . LEU A 1 192 ? -17.926 -21.252 6.896 1.00 39.41 192 LEU A CA 1
ATOM 1534 C C . LEU A 1 192 ? -19.259 -20.793 6.310 1.00 39.41 192 LEU A C 1
ATOM 1536 O O . LEU A 1 19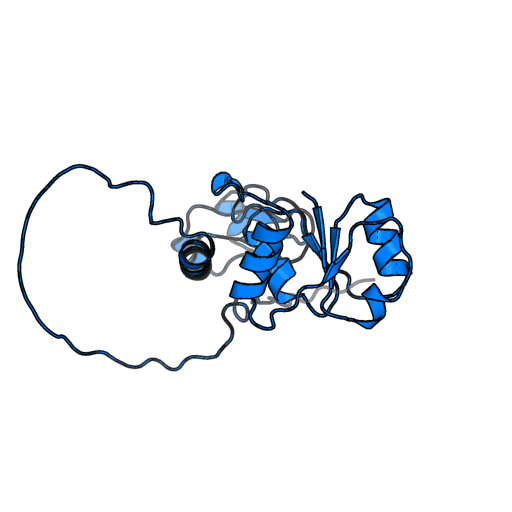2 ? -20.250 -20.913 7.007 1.00 39.41 192 LEU A O 1
ATOM 1540 N N . GLU A 1 193 ? -19.310 -20.350 5.059 1.00 33.66 193 GLU A N 1
ATOM 1541 C CA . GLU A 1 193 ? -20.527 -20.487 4.254 1.00 33.66 193 GLU A CA 1
ATOM 1542 C C . GLU A 1 193 ? -20.113 -20.796 2.820 1.00 33.66 193 GLU A C 1
ATOM 1544 O O . GLU A 1 193 ? -19.430 -20.021 2.150 1.00 33.66 193 GLU A O 1
ATOM 1549 N N . GLY A 1 194 ? -20.429 -22.022 2.414 1.00 34.44 194 GLY A N 1
ATOM 1550 C CA . GLY A 1 194 ? -20.310 -22.458 1.040 1.00 34.44 194 GLY A CA 1
ATOM 1551 C C . GLY A 1 194 ? -21.515 -22.044 0.205 1.00 34.44 194 GLY A C 1
ATOM 1552 O O . GLY A 1 194 ? -22.518 -21.557 0.726 1.00 34.44 194 GLY A O 1
ATOM 1553 N N . ARG A 1 195 ? -21.389 -22.429 -1.068 1.00 34.25 195 ARG A N 1
ATOM 1554 C CA . ARG A 1 195 ? -22.377 -22.517 -2.155 1.00 34.25 195 ARG A CA 1
ATOM 1555 C C . ARG A 1 195 ? -22.296 -21.399 -3.200 1.00 34.25 195 ARG A C 1
ATOM 1557 O O . ARG A 1 195 ? -22.117 -20.241 -2.832 1.00 34.25 195 ARG A O 1
ATOM 1564 N N . PRO A 1 196 ? -22.655 -21.721 -4.450 1.00 48.16 196 PRO A N 1
ATOM 1565 C CA . PRO A 1 196 ? -22.383 -22.943 -5.215 1.00 48.16 196 PRO A CA 1
ATOM 1566 C C . PRO A 1 196 ? -21.296 -22.722 -6.276 1.00 48.16 196 PRO A C 1
ATOM 1568 O O . PRO A 1 196 ? -21.106 -21.568 -6.721 1.00 48.16 196 PRO A O 1
#

Sequence (196 aa):
MKFLADRSLGRLSRWLRILGCDTAYWRAGADRAFLRAAEREGRVALTRRKDVLARQHPGVVLFVESDRVEDQIAEVLRTLNVKPDPGAFFTICLECNVTLGSVSKEDARSRVPDYVYQTQQEFRICPACRRVYWPGTHRARAMETLRRILKLDADGAKGRNGSEGKRVRGRGCPTFLPSNPLAFCFFRLRSLEGRP